Protein AF-K2LGY9-F1 (afdb_monomer)

Sequence (322 aa):
MIEFFGSRMGLFFQKEAIDLLYQEYGGHPLLTRLACSFQHEQLEAQGSARPTRITKEDIVACAQERDAELSSYCGHVVSEIAELYPDEYELLKTLAAGEIADFAVLASRHEDVRHIRDYGLVHVESGSVPTFRIPVVKRYLKYTERDAIAKDEANRFGSYEQRLTWVRRRSRSIIDDLILFNDGREESSLPTMYRKSSNLKGHTFLDIGVVDDETSAVAFLVHTHKHIVEPADKFLRGGVAKNDMVKSELPILRHSFMRLKAYRNKFCHIELTPETEKAYSSFINEDFDGIDVSAIEDGWFKMQRRVLDNIHIALQTELSRI

Solvent-accessible surface area (backbone atoms only — not comparable to full-atom values): 17456 Å² total; per-residue (Å²): 108,66,68,67,58,28,51,78,73,34,35,44,69,36,68,67,27,51,52,49,49,35,58,42,33,51,68,38,69,68,58,47,48,50,54,52,48,50,54,49,52,53,38,56,76,68,65,60,72,77,71,38,77,40,46,46,64,60,55,58,77,46,40,70,63,49,52,58,68,46,41,63,59,42,47,54,60,50,48,54,38,46,73,76,36,50,72,41,35,54,45,52,48,36,43,49,73,62,41,46,47,63,32,54,64,68,47,68,45,76,78,54,42,40,64,53,37,75,73,50,47,34,46,79,51,93,61,48,79,68,41,79,37,26,48,58,47,38,53,47,48,44,60,78,40,39,67,60,53,52,49,52,48,44,71,62,47,66,42,72,68,44,40,39,52,50,51,45,53,52,49,48,50,38,45,54,45,52,35,51,43,36,49,53,25,53,77,68,74,40,89,57,61,49,96,46,58,86,72,50,52,49,77,69,56,56,72,63,75,72,29,83,40,71,70,45,37,46,52,49,39,52,51,50,37,60,49,64,47,45,56,26,33,74,63,36,69,72,15,63,89,61,21,64,64,39,57,75,77,34,48,55,48,40,49,32,54,50,48,50,48,26,54,34,47,63,72,74,40,97,74,73,53,74,67,51,45,52,49,30,58,53,47,36,35,72,80,48,76,58,50,58,51,90,81,39,89,65,20,39,38,51,49,53,47,53,53,53,38,41,44,39,42,23,44,54,25,56,49,70,69,109

Mean predicted aligned error: 5.18 Å

Radius of gyration: 21.93 Å; Cα contacts (8 Å, |Δi|>4): 365; chains: 1; bounding box: 56×43×60 Å

Secondary structure (DSSP, 8-state):
-HHHHHHHTTEEE-HHHHHHHHHHHTT-HHHHHHHHHHHHHHHHHTTPPSSEEE-HHHHHHTHHHHHHHHHHHHHHHHHHHHHH-HHHHHHHHHHHTT-HHHHHHHT-STTTTHHHHHTTSEE--TTS--EES-HHHHHHHHHHTHHHHHHHHHHHHSSHHHHHHHHHHHHHHHHHHHHHHHHHHHHTTPPPSSS-GGGS-HHHHTT-----SHHHHHHHHHHHIIIIIHHHHHHSTTHHHH-HHHHHT-HHHHHHHHHHHHHHHHHH-SS--HHHHHHHHHHHHHHHTT--GGGSTTHHHHHHHHHHHHHHHHHHHHHTT-

pLDDT: mean 91.86, std 4.68, range [68.12, 97.75]

Organism: NCBI:txid391937

Foldseek 3Di:
DCCVVQVVVQEAEDPLLVVVLCQQAVVPPVLSVLLSVVLVVVCVVVVHDGNDYDYNVSSVVCVVVSLVVCLVVLVVVLVVCCVPPVQLSVLLLCVLLVVQLVSCVQPVDCVSNVPCVVSVQWDDDQLDRIDGRNNSSSVSSCVVCVVVSVVVCCVQPVDQVSLLVVLLVLLLLLLVLLQLLQVVCVVVVHDGLAPHSVLQPSVQSSPQGFFQDLVSLLVNLVSCCVRPQVRSQVVADNGCQPHPCNVPQQVQLSLLSLQSVLSNCVSVDPDDDPVSVVSVQVNCCVQPVSDDLVVDDSSSNSSSVSSSSSNSSSSVSSSSVD

Structure (mmCIF, N/CA/C/O backbone):
data_AF-K2LGY9-F1
#
_entry.id   AF-K2LGY9-F1
#
loop_
_atom_site.group_PDB
_atom_site.id
_atom_site.type_symbol
_atom_site.label_atom_id
_atom_site.label_alt_id
_atom_site.label_comp_id
_atom_site.label_asym_id
_atom_site.label_entity_id
_atom_site.label_seq_id
_atom_site.pdbx_PDB_ins_code
_atom_site.Cartn_x
_atom_site.Cartn_y
_atom_site.Cartn_z
_atom_site.occupancy
_atom_site.B_iso_or_equiv
_atom_site.auth_seq_id
_atom_site.auth_comp_id
_atom_site.auth_asym_id
_atom_site.auth_atom_id
_atom_site.pdbx_PDB_model_num
ATOM 1 N N . MET A 1 1 ? -26.689 9.488 6.353 1.00 87.81 1 MET A N 1
ATOM 2 C CA . MET A 1 1 ? -26.909 8.958 7.723 1.00 87.81 1 MET A CA 1
ATOM 3 C C . MET A 1 1 ? -26.467 9.963 8.778 1.00 87.81 1 MET A C 1
ATOM 5 O O . MET A 1 1 ? -27.319 10.412 9.533 1.00 87.81 1 MET A O 1
ATOM 9 N N . ILE A 1 2 ? -25.180 10.335 8.796 1.00 92.12 2 ILE A N 1
ATOM 10 C CA . ILE A 1 2 ? -24.584 11.247 9.787 1.00 92.12 2 ILE A CA 1
ATOM 11 C C . ILE A 1 2 ? -25.352 12.573 9.877 1.00 92.12 2 ILE A C 1
ATOM 13 O O . ILE A 1 2 ? -25.828 12.927 10.947 1.00 92.12 2 ILE A O 1
ATOM 17 N N . GLU A 1 3 ? -25.570 13.258 8.752 1.00 92.31 3 GLU A N 1
ATOM 18 C CA . GLU A 1 3 ? -26.279 14.549 8.729 1.00 92.31 3 GLU A CA 1
ATOM 19 C C . GLU A 1 3 ? -27.725 14.443 9.242 1.00 92.31 3 GLU A C 1
ATOM 21 O O . GLU A 1 3 ? -28.189 15.279 10.018 1.00 92.31 3 GLU A O 1
ATOM 26 N N . PHE A 1 4 ? -28.440 13.388 8.842 1.00 91.00 4 PHE A N 1
ATOM 27 C CA . PHE A 1 4 ? -29.850 13.198 9.183 1.00 91.00 4 PHE A CA 1
ATOM 28 C C . PHE A 1 4 ? -30.064 12.907 10.673 1.00 91.00 4 PHE A C 1
ATOM 30 O O . PHE A 1 4 ? -30.932 13.516 11.295 1.00 91.00 4 PHE A O 1
ATOM 37 N N . PHE A 1 5 ? -29.289 11.987 11.255 1.00 89.75 5 PHE A N 1
ATOM 38 C CA . PHE A 1 5 ? -29.415 11.662 12.678 1.00 89.75 5 PHE A CA 1
ATOM 39 C C . PHE A 1 5 ? -28.726 12.703 13.565 1.00 89.75 5 PHE A C 1
ATOM 41 O O . PHE A 1 5 ? -29.291 13.092 14.584 1.00 89.75 5 PHE A O 1
ATOM 48 N N . GLY A 1 6 ? -27.565 13.214 13.148 1.00 90.44 6 GLY A N 1
ATOM 49 C CA . GLY A 1 6 ? -26.816 14.233 13.881 1.00 90.44 6 GLY A CA 1
ATOM 50 C C . GLY A 1 6 ? -27.609 15.526 14.058 1.00 90.44 6 GLY A C 1
ATOM 51 O O . GLY A 1 6 ? -27.758 16.001 15.183 1.00 90.44 6 GLY A O 1
ATOM 52 N N . SER A 1 7 ? -28.212 16.052 12.984 1.00 91.31 7 SER A N 1
ATOM 53 C CA . SER A 1 7 ? -28.989 17.303 13.051 1.00 91.31 7 SER A CA 1
ATOM 54 C C . SER A 1 7 ? -30.161 17.226 14.035 1.00 91.31 7 SER A C 1
ATOM 56 O O . SER A 1 7 ? -30.419 18.190 14.755 1.00 91.31 7 SER A O 1
ATOM 58 N N . ARG A 1 8 ? -30.823 16.065 14.149 1.00 91.00 8 ARG A N 1
ATOM 59 C CA . ARG A 1 8 ? -31.897 15.827 15.133 1.00 91.00 8 ARG A CA 1
ATOM 60 C C . ARG A 1 8 ? -31.408 15.826 16.581 1.00 91.00 8 ARG A C 1
ATOM 62 O O . ARG A 1 8 ? -32.195 16.092 17.481 1.00 91.00 8 ARG A O 1
ATOM 69 N N . MET A 1 9 ? -30.128 15.541 16.801 1.00 88.88 9 MET A N 1
ATOM 70 C CA . MET A 1 9 ? -29.483 15.554 18.116 1.00 88.88 9 MET A CA 1
ATOM 71 C C . MET A 1 9 ? -28.793 16.890 18.426 1.00 88.88 9 MET A C 1
ATOM 73 O O . MET A 1 9 ? -28.210 17.027 19.501 1.00 88.88 9 MET A O 1
ATOM 77 N N . GLY A 1 10 ? -28.861 17.869 17.513 1.00 91.62 10 GLY A N 1
ATOM 78 C CA . GLY A 1 10 ? -28.165 19.152 17.623 1.00 91.62 10 GLY A CA 1
ATOM 79 C C . GLY A 1 10 ? -26.681 19.092 17.246 1.00 91.62 10 GLY A C 1
ATOM 80 O O . GLY A 1 10 ? -25.936 19.992 17.624 1.00 91.62 10 GLY A O 1
ATOM 81 N N . LEU A 1 11 ? -26.248 18.053 16.525 1.00 93.12 11 LEU A N 1
ATOM 82 C CA . LEU A 1 11 ? -24.867 17.845 16.083 1.00 93.12 11 LEU A CA 1
ATOM 83 C C . LEU A 1 11 ? -24.743 18.097 14.576 1.00 93.12 11 LEU A C 1
ATOM 85 O O . LEU A 1 11 ? -25.374 17.418 13.764 1.00 93.12 11 LEU A O 1
ATOM 89 N N . PHE A 1 12 ? -23.908 19.058 14.192 1.00 94.69 12 PHE A N 1
ATOM 90 C CA . PHE A 1 12 ? -23.712 19.457 12.798 1.00 94.69 12 PHE A CA 1
ATOM 91 C C . PHE A 1 12 ? -22.282 19.147 12.360 1.00 94.69 12 PHE A C 1
ATOM 93 O O . PHE A 1 12 ? -21.364 19.933 12.596 1.00 94.69 12 PHE A O 1
ATOM 100 N N . PHE A 1 13 ? -22.099 17.990 11.728 1.00 94.88 13 PHE A N 1
ATOM 101 C CA . PHE A 1 13 ? -20.808 17.572 11.189 1.00 94.88 13 PHE A CA 1
ATOM 102 C C . PHE A 1 13 ? -20.472 18.376 9.936 1.00 94.88 13 PHE A C 1
ATOM 104 O O . PHE A 1 13 ? -21.282 18.472 9.014 1.00 94.88 13 PHE A O 1
ATOM 111 N N . GLN A 1 14 ? -19.271 18.947 9.904 1.00 95.88 14 GLN A N 1
ATOM 1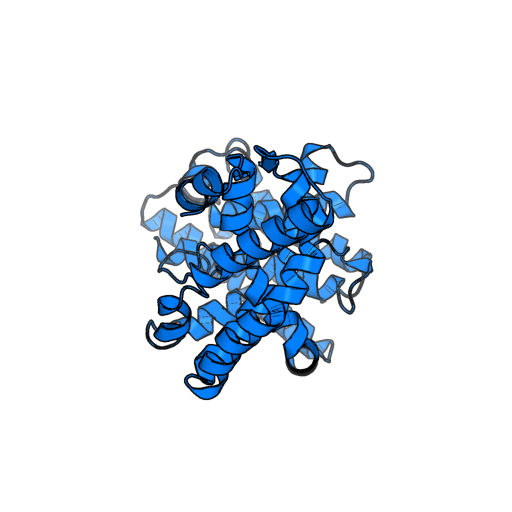12 C CA . GLN A 1 14 ? -18.732 19.563 8.697 1.00 95.88 14 GLN A CA 1
ATOM 113 C C . GLN A 1 14 ? -18.401 18.497 7.651 1.00 95.88 14 GLN A C 1
ATOM 115 O O . GLN A 1 14 ? -18.156 17.334 7.982 1.00 95.88 14 GLN A O 1
ATOM 120 N N . LYS A 1 15 ? -18.366 18.898 6.378 1.00 95.25 15 LYS A N 1
ATOM 121 C CA . LYS A 1 15 ? -18.115 17.978 5.265 1.00 95.25 15 LYS A CA 1
ATOM 122 C C . LYS A 1 15 ? -16.777 17.256 5.428 1.00 95.25 15 LYS A C 1
ATOM 124 O O . LYS A 1 15 ? -16.713 16.048 5.267 1.00 95.25 15 LYS A O 1
ATOM 129 N N . GLU A 1 16 ? -15.742 17.974 5.839 1.00 95.25 16 GLU A N 1
ATOM 130 C CA . GLU A 1 16 ? -14.395 17.446 6.043 1.00 95.25 16 GLU A CA 1
ATOM 131 C C . GLU A 1 16 ? -14.350 16.400 7.170 1.00 95.25 16 GLU A C 1
ATOM 133 O O . GLU A 1 16 ? -13.568 15.452 7.102 1.00 95.25 16 GLU A O 1
ATOM 138 N N . ALA A 1 17 ? -15.204 16.543 8.190 1.00 95.00 17 ALA A N 1
ATOM 139 C CA . ALA A 1 17 ? -15.358 15.560 9.260 1.00 95.00 17 ALA A CA 1
ATOM 140 C C . ALA A 1 17 ? -16.090 14.302 8.765 1.00 95.00 17 ALA A C 1
ATOM 142 O O . ALA A 1 17 ? -15.691 13.186 9.088 1.00 95.00 17 ALA A O 1
ATOM 143 N N . ILE A 1 18 ? -17.136 14.475 7.948 1.00 95.38 18 ILE A N 1
ATOM 144 C CA . ILE A 1 18 ? -17.859 13.366 7.308 1.00 95.38 18 ILE A CA 1
ATOM 145 C C . ILE A 1 18 ? -16.925 12.592 6.375 1.00 95.38 18 ILE A C 1
ATOM 147 O O . ILE A 1 18 ? -16.893 11.364 6.435 1.00 95.38 18 ILE A O 1
ATOM 151 N N . ASP A 1 19 ? -16.146 13.300 5.557 1.00 94.81 19 ASP A N 1
ATOM 152 C CA . ASP A 1 19 ? -15.180 12.708 4.635 1.00 94.81 19 ASP A CA 1
ATOM 153 C C . ASP A 1 19 ? -14.113 11.911 5.404 1.00 94.81 19 ASP A C 1
ATOM 155 O O . ASP A 1 19 ? -13.797 10.790 5.011 1.00 94.81 19 ASP A O 1
ATOM 159 N N . LEU A 1 20 ? -13.618 12.429 6.537 1.00 93.88 20 LEU A N 1
ATOM 160 C CA . LEU A 1 20 ? -12.674 11.710 7.400 1.00 93.88 20 LEU A CA 1
ATOM 161 C C . LEU A 1 20 ? -13.295 10.442 8.010 1.00 93.88 20 LEU A C 1
ATOM 163 O O . LEU A 1 20 ? -12.690 9.375 7.955 1.00 93.88 20 LEU A O 1
ATOM 167 N N . LEU A 1 21 ? -14.512 10.524 8.556 1.00 94.00 21 LEU A N 1
ATOM 168 C CA . LEU A 1 21 ? -15.214 9.351 9.095 1.00 94.00 21 LEU A CA 1
ATOM 169 C C . LEU A 1 21 ? -15.470 8.299 8.005 1.00 94.00 21 LEU A C 1
ATOM 171 O O . LEU A 1 21 ? -15.328 7.102 8.246 1.00 94.00 21 LEU A O 1
ATOM 175 N N . TYR A 1 22 ? -15.828 8.729 6.796 1.00 93.75 22 TYR A N 1
ATOM 176 C CA . TYR A 1 22 ? -15.994 7.822 5.666 1.00 93.75 22 TYR A CA 1
ATOM 177 C C . TYR A 1 22 ? -14.668 7.163 5.265 1.00 93.75 22 TYR A C 1
ATOM 179 O O . TYR A 1 22 ? -14.651 5.961 5.011 1.00 93.75 22 TYR A O 1
ATOM 187 N N . GLN A 1 23 ? -13.565 7.917 5.249 1.00 91.81 23 GLN A N 1
ATOM 188 C CA . GLN A 1 23 ? -12.227 7.391 4.965 1.00 91.81 23 GLN A CA 1
ATOM 189 C C . GLN A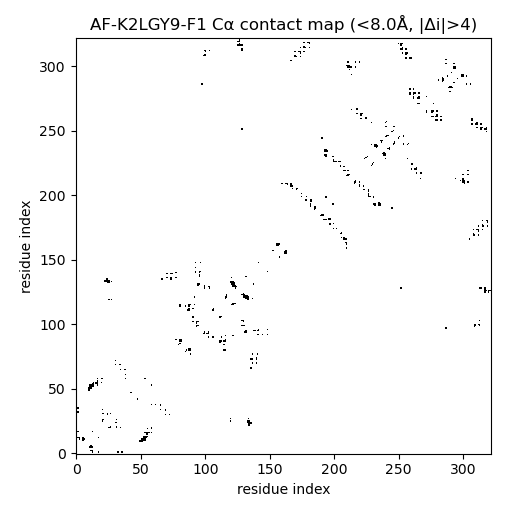 1 23 ? -11.786 6.350 6.003 1.00 91.81 23 GLN A C 1
ATOM 191 O O . GLN A 1 23 ? -11.281 5.302 5.615 1.00 91.81 23 GLN A O 1
ATOM 196 N N . GLU A 1 24 ? -12.022 6.588 7.296 1.00 91.44 24 GLU A N 1
ATOM 197 C CA . GLU A 1 24 ? -11.597 5.677 8.373 1.00 91.44 24 GLU A CA 1
ATOM 198 C C . GLU A 1 24 ? -12.472 4.422 8.514 1.00 91.44 24 GLU A C 1
ATOM 200 O O . GLU A 1 24 ? -11.971 3.341 8.837 1.00 91.44 24 GLU A O 1
ATOM 205 N N . TYR A 1 25 ? -13.779 4.546 8.261 1.00 91.81 25 TYR A N 1
ATOM 206 C CA . TYR A 1 25 ? -14.753 3.470 8.490 1.00 91.81 25 TYR A CA 1
ATOM 207 C C . TYR A 1 25 ? -15.305 2.843 7.204 1.00 91.81 25 TYR A C 1
ATOM 209 O O . TYR A 1 25 ? -16.170 1.970 7.270 1.00 91.81 25 TYR A O 1
ATOM 217 N N . GLY A 1 26 ? -14.847 3.288 6.031 1.00 87.50 26 GLY A N 1
ATOM 218 C CA . GLY A 1 26 ? -15.209 2.733 4.721 1.00 87.50 26 GLY A CA 1
ATOM 219 C C . GLY A 1 26 ? -16.695 2.843 4.356 1.00 87.50 26 GLY A C 1
ATOM 220 O O . GLY A 1 26 ? -17.153 2.164 3.438 1.00 87.50 26 GLY A O 1
ATOM 221 N N . GLY A 1 27 ? -17.465 3.659 5.085 1.00 86.88 27 GLY A N 1
ATOM 222 C CA . GLY A 1 27 ? -18.924 3.740 4.967 1.00 86.88 27 GLY A CA 1
ATOM 223 C C . GLY A 1 27 ? -19.691 2.598 5.646 1.00 86.88 27 GLY A C 1
ATOM 224 O O . GLY A 1 27 ? -20.898 2.485 5.432 1.00 86.88 27 GLY A O 1
ATOM 225 N N . HIS A 1 28 ? -19.029 1.767 6.462 1.00 87.88 28 HIS A N 1
ATOM 226 C CA . HIS A 1 28 ? -19.668 0.657 7.165 1.00 87.88 28 HIS A CA 1
ATOM 227 C C . HIS A 1 28 ? -20.715 1.170 8.179 1.00 87.88 28 HIS A C 1
ATOM 229 O O . HIS A 1 28 ? -20.335 1.799 9.175 1.00 87.88 28 HIS A O 1
ATOM 235 N N . PRO A 1 29 ? -22.024 0.888 7.991 1.00 88.25 29 PRO A N 1
ATOM 236 C CA . PRO A 1 29 ? -23.105 1.523 8.752 1.00 88.25 29 PRO A CA 1
ATOM 237 C C . PRO A 1 29 ? -22.949 1.446 10.272 1.00 88.25 29 PRO A C 1
ATOM 239 O O . PRO A 1 29 ? -23.158 2.440 10.967 1.00 88.25 29 PRO A O 1
ATOM 242 N N . LEU A 1 30 ? -22.556 0.279 10.792 1.00 88.81 30 LEU A N 1
ATOM 243 C CA . LEU A 1 30 ? -22.394 0.068 12.230 1.00 88.81 30 LEU A CA 1
ATOM 244 C C . LEU A 1 30 ? -21.190 0.836 12.790 1.00 88.81 30 LEU A C 1
ATOM 246 O O . LEU A 1 30 ? -21.337 1.529 13.792 1.00 88.81 30 LEU A O 1
ATOM 250 N N . LEU A 1 31 ? -20.030 0.763 12.128 1.00 91.12 31 LEU A N 1
ATOM 251 C CA . LEU A 1 31 ? -18.797 1.398 12.614 1.00 91.12 31 LEU A CA 1
ATOM 252 C C . LEU A 1 31 ? -18.924 2.918 12.555 1.00 91.12 31 LEU A C 1
ATOM 254 O O . LEU A 1 31 ? -18.597 3.604 13.517 1.00 91.12 31 LEU A O 1
ATOM 258 N N . THR A 1 32 ? -19.497 3.444 11.467 1.00 92.81 32 THR A N 1
ATOM 259 C CA . THR A 1 32 ? -19.793 4.874 11.354 1.00 92.81 32 THR A CA 1
ATOM 260 C C . THR A 1 32 ? -20.755 5.335 12.450 1.00 92.81 32 THR A C 1
ATOM 262 O O . THR A 1 32 ? -20.540 6.387 13.047 1.00 92.81 32 THR A O 1
ATOM 265 N N . ARG A 1 33 ? -21.799 4.552 12.761 1.00 91.94 33 ARG A N 1
ATOM 266 C CA . ARG A 1 33 ? -22.742 4.902 13.831 1.00 91.94 33 ARG A CA 1
ATOM 267 C C . ARG A 1 33 ? -22.068 4.914 15.201 1.00 91.94 33 ARG A C 1
ATOM 269 O O . ARG A 1 33 ? -22.276 5.866 15.942 1.00 91.94 33 ARG A O 1
ATOM 276 N N . LEU A 1 34 ? -21.261 3.900 15.511 1.00 92.44 34 LEU A N 1
ATOM 277 C CA . LEU A 1 34 ? -20.522 3.811 16.773 1.00 92.44 34 LEU A CA 1
ATOM 278 C C . LEU A 1 34 ? -19.521 4.958 16.922 1.00 92.44 34 LEU A C 1
ATOM 280 O O . LEU A 1 34 ? -19.477 5.590 17.970 1.00 92.44 34 LEU A O 1
ATOM 284 N N . ALA A 1 35 ? -18.798 5.301 15.855 1.00 93.50 35 ALA A N 1
ATOM 285 C CA . ALA A 1 35 ? -17.893 6.444 15.851 1.00 93.50 35 ALA A CA 1
ATOM 286 C C . ALA A 1 35 ? -18.624 7.767 16.147 1.00 93.50 35 ALA A C 1
ATOM 288 O O . ALA A 1 35 ? -18.149 8.583 16.936 1.00 93.50 35 ALA A O 1
ATOM 289 N N . CYS A 1 36 ? -19.804 7.977 15.550 1.00 93.31 36 CYS A N 1
ATOM 290 C CA . CYS A 1 36 ? -20.636 9.143 15.849 1.00 93.31 36 CYS A CA 1
ATOM 291 C C . CYS A 1 36 ? -21.211 9.119 17.276 1.00 93.31 36 CYS A C 1
ATOM 293 O O . CYS A 1 36 ? -21.304 10.176 17.897 1.00 93.31 36 CYS A O 1
ATOM 295 N N . SER A 1 37 ? -21.598 7.947 17.790 1.00 92.38 37 SER A N 1
ATOM 296 C CA . SER A 1 37 ? -22.065 7.774 19.173 1.00 92.38 37 SER A CA 1
ATOM 297 C C . SER A 1 37 ? -20.972 8.118 20.180 1.00 92.38 37 SER A C 1
ATOM 299 O O . SER A 1 37 ? -21.218 8.921 21.072 1.00 92.38 37 SER A O 1
ATOM 301 N N . PHE A 1 38 ? -19.751 7.629 19.964 1.00 93.62 38 PHE A N 1
ATOM 302 C CA . PHE A 1 38 ? -18.598 7.978 20.790 1.00 93.62 38 PHE A CA 1
ATOM 303 C C . PHE A 1 38 ? -18.369 9.498 20.822 1.00 93.62 38 PHE A C 1
ATOM 305 O O . PHE A 1 38 ? -18.229 10.094 21.886 1.00 93.62 38 PHE A O 1
ATOM 312 N N . GLN A 1 39 ? -18.413 10.165 19.660 1.00 91.88 39 GLN A N 1
ATOM 313 C CA . GLN A 1 39 ? -18.270 11.625 19.602 1.00 91.88 39 GLN A CA 1
ATOM 314 C C . GLN A 1 39 ? -19.369 12.351 20.390 1.00 91.88 39 GLN A C 1
ATOM 316 O O . GLN A 1 39 ? -19.120 13.373 21.027 1.00 91.88 39 GLN A O 1
ATOM 321 N N . HIS A 1 40 ? -20.597 11.844 20.329 1.00 91.38 40 HIS A N 1
ATOM 322 C CA . HIS A 1 40 ? -21.716 12.392 21.079 1.00 91.38 40 HIS A CA 1
ATOM 323 C C . HIS A 1 40 ? -21.519 12.242 22.594 1.00 91.38 40 HIS A C 1
ATOM 325 O O . HIS A 1 40 ? -21.699 13.223 23.313 1.00 91.38 40 HIS A O 1
ATOM 331 N N . GLU A 1 41 ? -21.102 11.066 23.060 1.00 91.25 41 GLU A N 1
ATOM 332 C CA . GLU A 1 41 ? -20.837 10.785 24.476 1.00 91.25 41 GLU A CA 1
ATOM 333 C C . GLU A 1 41 ? -19.706 11.662 25.027 1.00 91.25 41 GLU A C 1
ATOM 335 O O . GLU A 1 41 ? -19.841 12.240 26.104 1.00 91.25 41 GLU A O 1
ATOM 340 N N . GLN A 1 42 ? -18.639 11.866 24.249 1.00 90.75 42 GLN A N 1
ATOM 341 C CA . GLN A 1 42 ? -17.550 12.780 24.608 1.00 90.75 42 GLN A CA 1
ATOM 342 C C . GLN A 1 42 ? -18.036 14.226 24.774 1.00 90.75 42 GLN A C 1
ATOM 344 O O . GLN A 1 42 ? -17.688 14.903 25.743 1.00 90.75 42 GLN A O 1
ATOM 349 N N . LEU A 1 43 ? -18.893 14.704 23.868 1.00 89.75 43 LEU A N 1
ATOM 350 C CA . LEU A 1 43 ? -19.474 16.045 23.969 1.00 89.75 43 LEU A CA 1
ATOM 351 C C . LEU A 1 43 ? -20.413 16.186 25.176 1.00 89.75 43 LEU A C 1
ATOM 353 O O . LEU A 1 43 ? -20.453 17.256 25.789 1.00 89.75 43 LEU A O 1
ATOM 357 N N . GLU A 1 44 ? -21.161 15.133 25.525 1.00 88.88 44 GLU A N 1
ATOM 358 C CA . GLU A 1 44 ? -21.993 15.112 26.734 1.00 88.88 44 GLU A CA 1
ATOM 359 C C . GLU A 1 44 ? -21.151 15.131 28.010 1.00 88.88 44 GLU A C 1
ATOM 361 O O . GLU A 1 44 ? -21.433 15.933 28.901 1.00 88.88 44 GLU A O 1
ATOM 366 N N . ALA A 1 45 ? -20.082 14.334 28.072 1.00 88.75 45 ALA A N 1
ATOM 367 C CA . ALA A 1 45 ? -19.156 14.314 29.203 1.00 88.75 45 ALA A CA 1
ATOM 368 C C . ALA A 1 45 ? -18.472 15.676 29.423 1.00 88.75 45 ALA A C 1
ATOM 370 O O . ALA A 1 45 ? -18.250 16.092 30.559 1.00 88.75 45 ALA A O 1
ATOM 371 N N . GLN A 1 46 ? -18.192 16.404 28.340 1.00 88.12 46 GLN A N 1
ATOM 372 C CA . GLN A 1 46 ? -17.630 17.758 28.377 1.00 88.12 46 GLN A CA 1
ATOM 373 C C . GLN A 1 46 ? -18.671 18.851 28.686 1.00 88.12 46 GLN A C 1
ATOM 375 O O . GLN A 1 46 ? -18.310 20.020 28.815 1.00 88.12 46 GLN A O 1
ATOM 380 N N . GLY A 1 47 ? -19.960 18.507 28.792 1.00 86.38 47 GLY A N 1
ATOM 381 C CA . GLY A 1 47 ? -21.034 19.469 29.051 1.00 86.38 47 GLY A CA 1
ATOM 382 C C . GLY A 1 47 ? -21.257 20.468 27.909 1.00 86.38 47 GLY A C 1
ATOM 383 O O . GLY A 1 47 ? -21.679 21.600 28.152 1.00 86.38 47 GLY A O 1
ATOM 384 N N . SER A 1 48 ? -20.956 20.079 26.667 1.00 86.12 48 SER A N 1
ATOM 385 C CA . SER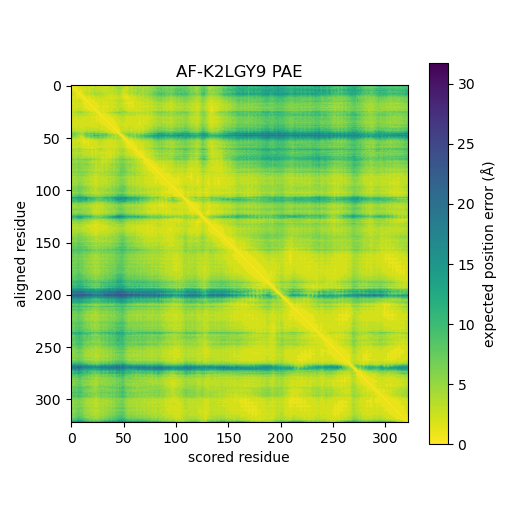 A 1 48 ? -21.028 20.979 25.511 1.00 86.12 48 SER A CA 1
ATOM 386 C C . SER A 1 48 ? -22.458 21.448 25.227 1.00 86.12 48 SER A C 1
ATOM 388 O O . SER A 1 48 ? -23.391 20.650 25.100 1.00 86.12 48 SER A O 1
ATOM 390 N N . ALA A 1 49 ? -22.631 22.763 25.069 1.00 85.88 49 ALA A N 1
ATOM 391 C CA . ALA A 1 49 ? -23.914 23.359 24.715 1.00 85.88 49 ALA A CA 1
ATOM 392 C C . ALA A 1 49 ? -24.298 23.033 23.263 1.00 85.88 49 ALA A C 1
ATOM 394 O O . ALA A 1 49 ? -23.478 23.141 22.348 1.00 85.88 49 ALA A O 1
ATOM 395 N N . ARG A 1 50 ? -25.570 22.677 23.052 1.00 86.62 50 ARG A N 1
ATOM 396 C CA . ARG A 1 50 ? -26.129 22.373 21.729 1.00 86.62 50 ARG A CA 1
ATOM 397 C C . ARG A 1 50 ? -26.931 23.558 21.182 1.00 86.62 50 ARG A C 1
ATOM 399 O O . ARG A 1 50 ? -27.611 24.224 21.963 1.00 86.62 50 ARG A O 1
ATOM 406 N N . PRO A 1 51 ? -26.926 23.797 19.859 1.00 90.12 51 PRO A N 1
ATOM 407 C CA . PRO A 1 51 ? -26.302 22.990 18.808 1.00 90.12 51 PRO A CA 1
ATOM 408 C C . PRO A 1 51 ? -24.778 23.152 18.716 1.00 90.12 51 PRO A C 1
ATOM 410 O O . PRO A 1 51 ? -24.252 24.245 18.905 1.00 90.12 51 PRO A O 1
ATOM 413 N N . THR A 1 52 ? -24.081 22.074 18.358 1.00 92.38 52 THR A N 1
ATOM 414 C CA . THR A 1 52 ? -22.614 22.031 18.266 1.00 92.38 52 THR A CA 1
ATOM 415 C C . THR A 1 52 ? -22.181 21.671 16.850 1.00 92.38 52 THR A C 1
ATOM 417 O O . THR A 1 52 ? -22.779 20.806 16.202 1.00 92.38 52 THR A O 1
ATOM 420 N N . ARG A 1 53 ? -21.139 22.342 16.355 1.00 93.81 53 ARG A N 1
ATOM 421 C CA . ARG A 1 53 ? -20.487 22.000 15.088 1.00 93.81 53 ARG A CA 1
ATOM 422 C C . ARG A 1 53 ? -19.322 21.065 15.369 1.00 93.81 53 ARG A C 1
ATOM 424 O O . ARG A 1 53 ? -18.548 21.361 16.265 1.00 93.81 53 ARG A O 1
ATOM 431 N N . ILE A 1 54 ? -19.222 19.987 14.599 1.00 93.75 54 ILE A N 1
ATOM 432 C CA . ILE A 1 54 ? -18.137 19.009 14.713 1.00 93.75 54 ILE A CA 1
ATOM 433 C C . ILE A 1 54 ? -17.223 19.190 13.508 1.00 93.75 54 ILE A C 1
ATOM 435 O O . ILE A 1 54 ? -17.667 19.032 12.362 1.00 93.75 54 ILE A O 1
ATOM 439 N N . THR A 1 55 ? -15.978 19.566 13.769 1.00 94.88 55 THR A N 1
ATOM 440 C CA . THR A 1 55 ? -14.958 19.794 12.745 1.00 94.88 55 THR A CA 1
ATOM 441 C C . THR A 1 55 ? -14.092 18.554 12.545 1.00 94.88 55 THR A C 1
ATOM 443 O O . THR A 1 55 ? -14.221 17.544 13.240 1.00 94.88 55 THR A O 1
ATOM 446 N N . LYS A 1 56 ? -13.203 18.605 11.551 1.00 94.62 56 LYS A N 1
ATOM 447 C CA . LYS A 1 56 ? -12.228 17.536 11.320 1.00 94.62 56 LYS A CA 1
ATOM 448 C C . LYS A 1 56 ? -11.288 17.378 12.520 1.00 94.62 56 LYS A C 1
ATOM 450 O O . LYS A 1 56 ? -10.948 16.256 12.881 1.00 94.62 56 LYS A O 1
ATOM 455 N N . GLU A 1 57 ? -10.877 18.488 13.121 1.00 93.50 57 GLU A N 1
ATOM 456 C CA . GLU A 1 57 ? -9.960 18.528 14.260 1.00 93.50 57 GLU A CA 1
ATOM 457 C C . GLU A 1 57 ? -10.558 17.815 15.475 1.00 93.50 57 GLU A C 1
ATOM 459 O O . GLU A 1 57 ? -9.848 17.045 16.118 1.00 93.50 57 GLU A O 1
ATOM 464 N N . ASP A 1 58 ? -11.863 17.976 15.719 1.00 91.69 58 ASP A N 1
ATOM 465 C CA . ASP A 1 58 ? -12.574 17.268 16.791 1.00 91.69 58 ASP A CA 1
ATOM 466 C C . ASP A 1 58 ? -12.496 15.743 16.608 1.00 91.69 58 ASP A C 1
ATOM 468 O O . ASP A 1 58 ? -12.196 15.009 17.548 1.00 91.69 58 ASP A O 1
ATOM 472 N N . ILE A 1 59 ? -12.705 15.263 15.375 1.00 93.50 59 ILE A N 1
ATOM 473 C CA . ILE A 1 59 ? -12.623 13.833 15.036 1.00 93.50 59 ILE A CA 1
ATOM 474 C C . ILE A 1 59 ? -11.187 13.310 15.161 1.00 93.50 59 ILE A C 1
ATOM 476 O O . ILE A 1 59 ? -10.980 12.170 15.578 1.00 93.50 59 ILE A O 1
ATOM 480 N N . VAL A 1 60 ? -10.184 14.108 14.793 1.00 92.56 60 VAL A N 1
ATOM 481 C CA . VAL A 1 60 ? -8.772 13.715 14.921 1.00 92.56 60 VAL A CA 1
ATOM 482 C C . VAL A 1 60 ? -8.358 13.646 16.391 1.00 92.56 60 VAL A C 1
ATOM 484 O O . VAL A 1 60 ? -7.706 12.682 16.786 1.00 92.56 60 VAL A O 1
ATOM 487 N N . ALA A 1 61 ? -8.766 14.623 17.205 1.00 91.38 61 ALA A N 1
ATOM 488 C CA . ALA A 1 61 ? -8.384 14.720 18.612 1.00 91.38 61 ALA A CA 1
ATOM 489 C C . ALA A 1 61 ? -8.801 13.491 19.433 1.00 91.38 61 ALA A C 1
ATOM 491 O O . ALA A 1 61 ? -8.079 13.085 20.337 1.00 91.38 61 ALA A O 1
ATOM 492 N N . CYS A 1 62 ? -9.935 12.875 19.094 1.00 90.56 62 CYS A N 1
ATOM 493 C CA . CYS A 1 62 ? -10.474 11.718 19.806 1.00 90.56 62 CYS A CA 1
ATOM 494 C C . CYS A 1 62 ? -10.246 10.377 19.079 1.00 90.56 62 CYS A C 1
ATOM 496 O O . CYS A 1 62 ? -10.794 9.353 19.485 1.00 90.56 62 CYS A O 1
ATOM 498 N N . ALA A 1 63 ? -9.466 10.358 17.989 1.00 89.75 63 ALA A N 1
ATOM 499 C CA . ALA A 1 63 ? -9.363 9.195 17.106 1.00 89.75 63 ALA A CA 1
ATOM 500 C C . ALA A 1 63 ? -8.843 7.934 17.804 1.00 89.75 63 ALA A C 1
ATOM 502 O O . ALA A 1 63 ? -9.402 6.859 17.610 1.00 89.75 63 ALA A O 1
ATOM 503 N N . GLN A 1 64 ? -7.809 8.066 18.637 1.00 88.50 64 GLN A N 1
ATOM 504 C CA . GLN A 1 64 ? -7.194 6.925 19.314 1.00 88.50 64 GLN A CA 1
ATOM 505 C C . GLN A 1 64 ? -8.144 6.267 20.324 1.00 88.50 64 GLN A C 1
ATOM 507 O O . GLN A 1 64 ? -8.266 5.045 20.345 1.00 88.50 64 GLN A O 1
ATOM 512 N N . GLU A 1 65 ? -8.829 7.068 21.142 1.00 90.81 65 GLU A N 1
ATOM 513 C CA . GLU A 1 65 ? -9.790 6.568 22.132 1.00 90.81 65 GLU A CA 1
ATOM 514 C C . GLU A 1 65 ? -11.006 5.940 21.450 1.00 90.81 65 GLU A C 1
ATOM 516 O O . GLU A 1 65 ? -11.428 4.840 21.806 1.00 90.81 65 GLU A O 1
ATOM 521 N N . ARG A 1 66 ? -11.514 6.598 20.403 1.00 92.81 66 ARG A N 1
ATOM 522 C CA . ARG A 1 66 ? -12.620 6.088 19.596 1.00 92.81 66 ARG A CA 1
ATOM 523 C C . ARG A 1 66 ? -12.280 4.736 18.978 1.00 92.81 66 ARG A C 1
ATOM 525 O O . ARG A 1 66 ? -13.055 3.794 19.084 1.00 92.81 66 ARG A O 1
ATOM 532 N N . ASP A 1 67 ? -11.118 4.617 18.347 1.00 89.06 67 ASP A N 1
ATOM 533 C CA . ASP A 1 67 ? -10.704 3.365 17.717 1.00 89.06 67 ASP A CA 1
ATOM 534 C C . ASP A 1 67 ? -10.474 2.248 18.751 1.00 89.06 67 ASP A C 1
ATOM 536 O O . ASP A 1 67 ? -10.766 1.085 18.467 1.00 89.06 67 ASP A O 1
ATOM 540 N N . ALA A 1 68 ? -10.020 2.587 19.963 1.00 87.62 68 ALA A N 1
ATOM 541 C CA . ALA A 1 68 ? -9.904 1.632 21.062 1.00 87.62 68 ALA A CA 1
ATOM 542 C C . ALA A 1 68 ? -11.275 1.090 21.502 1.00 87.62 68 ALA A C 1
ATOM 544 O O . ALA A 1 68 ? -11.421 -0.120 21.669 1.00 87.62 68 ALA A O 1
ATOM 545 N N . GLU A 1 69 ? -12.299 1.938 21.612 1.00 88.00 69 GLU A N 1
ATOM 546 C CA . GLU A 1 69 ? -13.677 1.501 21.891 1.00 88.00 69 GLU A CA 1
ATOM 547 C C . GLU A 1 69 ? -14.248 0.622 20.769 1.00 88.00 69 GLU A C 1
ATOM 549 O O . GLU A 1 69 ? -14.863 -0.423 21.010 1.00 88.00 69 GLU A O 1
ATOM 554 N N . LEU A 1 70 ? -13.989 1.009 19.518 1.00 89.81 70 LEU A N 1
ATOM 555 C CA . LEU A 1 70 ? -14.458 0.290 18.334 1.00 89.81 70 LEU A CA 1
ATOM 556 C C . LEU A 1 70 ? -13.712 -1.037 18.097 1.00 89.81 70 LEU A C 1
ATOM 558 O O . LEU A 1 70 ? -14.165 -1.849 17.284 1.00 89.81 70 LEU A O 1
ATOM 562 N N . SER A 1 71 ? -12.604 -1.288 18.799 1.00 87.88 71 SER A N 1
ATOM 563 C CA . SER A 1 71 ? -11.778 -2.491 18.628 1.00 87.88 71 SER A CA 1
ATOM 564 C C . SER A 1 71 ? -12.553 -3.789 18.871 1.00 87.88 71 SER A C 1
ATOM 566 O O . SER A 1 71 ? -12.390 -4.745 18.118 1.00 87.88 71 SER A O 1
ATOM 568 N N . SER A 1 72 ? -13.457 -3.812 19.856 1.00 86.00 72 SER A N 1
ATOM 569 C CA . SER A 1 72 ? -14.304 -4.977 20.154 1.00 86.00 72 SER A CA 1
ATOM 570 C C . SER A 1 72 ? -15.181 -5.373 18.958 1.00 86.00 72 SER A C 1
ATOM 572 O O . SER A 1 72 ? -15.259 -6.545 18.592 1.00 86.00 72 SER A O 1
ATOM 574 N N . TYR A 1 73 ? -15.765 -4.383 18.281 1.00 88.62 73 TYR A N 1
ATOM 575 C CA . TYR A 1 73 ? -16.576 -4.586 17.083 1.00 88.62 73 TYR A CA 1
ATOM 576 C C . TYR A 1 73 ? -15.736 -4.993 15.875 1.00 88.62 73 TYR A C 1
ATOM 578 O O . TYR A 1 73 ? -16.169 -5.838 15.093 1.00 88.62 73 TYR A O 1
ATOM 586 N N . CYS A 1 74 ? -14.533 -4.429 15.729 1.00 91.06 74 CYS A N 1
ATOM 587 C CA . CYS A 1 74 ? -13.580 -4.895 14.722 1.00 91.06 74 CYS A CA 1
ATOM 588 C C . CYS A 1 74 ? -13.239 -6.375 14.949 1.00 91.06 74 CYS A C 1
ATOM 590 O O . CYS A 1 74 ? -13.202 -7.139 13.989 1.00 91.06 74 CYS A O 1
ATOM 592 N N . GLY A 1 75 ? -13.087 -6.781 16.213 1.00 89.38 75 GLY A N 1
ATOM 593 C CA . GLY A 1 75 ? -12.886 -8.169 16.617 1.00 89.38 75 GLY A CA 1
ATOM 594 C C . GLY A 1 75 ? -13.997 -9.098 16.163 1.00 89.38 75 GLY A C 1
ATOM 595 O O . GLY A 1 75 ? -13.694 -10.119 15.562 1.00 89.38 75 GLY A O 1
ATOM 596 N N . HIS A 1 76 ? -15.262 -8.719 16.359 1.00 88.62 76 HIS A N 1
ATOM 597 C CA . HIS A 1 76 ? -16.393 -9.525 15.886 1.00 88.62 76 HIS A CA 1
ATOM 598 C C . HIS A 1 76 ? -16.402 -9.691 14.360 1.00 88.62 76 HIS A C 1
ATOM 600 O O . HIS A 1 76 ? -16.578 -10.797 13.860 1.00 88.62 76 HIS A O 1
ATOM 606 N N . VAL A 1 77 ? -16.170 -8.603 13.613 1.00 87.31 77 VAL A N 1
ATOM 607 C CA . VAL A 1 77 ? -16.104 -8.663 12.141 1.00 87.31 77 VAL A CA 1
ATOM 608 C C . VAL A 1 77 ? -14.992 -9.609 11.693 1.00 87.31 77 VAL A C 1
ATOM 610 O O . VAL A 1 77 ? -15.185 -10.423 10.797 1.00 87.31 77 VAL A O 1
ATOM 613 N N . VAL A 1 78 ? -13.823 -9.511 12.322 1.00 91.94 78 VAL A N 1
ATOM 614 C CA . VAL A 1 78 ? -12.664 -10.332 11.981 1.00 91.94 78 VAL A CA 1
ATOM 615 C C . VAL A 1 78 ? -12.859 -11.797 12.383 1.00 91.94 78 VAL A C 1
ATOM 617 O O . VAL A 1 78 ? -12.513 -12.681 11.601 1.00 91.94 78 VAL A O 1
ATOM 620 N N . SER A 1 79 ? -13.439 -12.072 13.555 1.00 92.12 79 SER A N 1
ATOM 621 C CA . SER A 1 79 ? -13.658 -13.440 14.035 1.00 92.12 79 SER A CA 1
ATOM 622 C C . SER A 1 79 ? -14.630 -14.213 13.152 1.00 92.12 79 SER A C 1
ATOM 624 O O . SER A 1 79 ? -14.384 -15.380 12.871 1.00 92.12 79 SER A O 1
ATOM 626 N N . GLU A 1 80 ? -15.688 -13.566 12.650 1.00 92.62 80 GLU A N 1
ATOM 627 C CA . GLU A 1 80 ? -16.620 -14.209 11.714 1.00 92.62 80 GLU A CA 1
ATOM 628 C C . GLU A 1 80 ? -15.907 -14.680 10.437 1.00 92.62 80 GLU A C 1
ATOM 630 O O . GLU A 1 80 ? -16.137 -15.798 9.975 1.00 92.62 80 GLU A O 1
ATOM 635 N N . ILE A 1 81 ? -14.998 -13.865 9.888 1.00 94.31 81 ILE A N 1
ATOM 636 C CA . ILE A 1 81 ? -14.202 -14.251 8.714 1.00 94.31 81 ILE A CA 1
ATOM 637 C C . ILE A 1 81 ? -13.227 -15.376 9.062 1.00 94.31 81 ILE A C 1
ATOM 639 O O . ILE A 1 81 ? -13.127 -16.338 8.308 1.00 94.31 81 ILE A O 1
ATOM 643 N N . ALA A 1 82 ? -12.536 -15.282 10.199 1.00 95.00 82 ALA A N 1
ATOM 644 C CA . ALA A 1 82 ? -11.571 -16.292 10.622 1.00 95.00 82 ALA A CA 1
ATOM 645 C C . ALA A 1 82 ? -12.214 -17.673 10.845 1.00 95.00 82 ALA A C 1
ATOM 647 O O . ALA A 1 82 ? -11.619 -18.691 10.498 1.00 95.00 82 ALA A O 1
ATOM 648 N N . GLU A 1 83 ? -13.429 -17.715 11.398 1.00 95.31 83 GLU A N 1
ATOM 649 C CA . GLU A 1 83 ? -14.149 -18.962 11.675 1.00 95.31 83 GLU A CA 1
ATOM 650 C C . GLU A 1 83 ? -14.790 -19.572 10.423 1.00 95.31 83 GLU A C 1
ATOM 652 O O . GLU A 1 83 ? -14.747 -20.789 10.238 1.00 95.31 83 GLU A O 1
ATOM 657 N N . LEU A 1 84 ? -15.399 -18.744 9.569 1.00 94.94 84 LEU A N 1
ATOM 658 C CA . LEU A 1 84 ? -16.186 -19.219 8.428 1.00 94.94 84 LEU A CA 1
ATOM 659 C C . LEU A 1 84 ? -15.358 -19.369 7.146 1.00 94.94 84 LEU A C 1
ATOM 661 O O . LEU A 1 84 ? -15.661 -20.234 6.324 1.00 94.94 84 LEU A O 1
ATOM 665 N N . TYR A 1 85 ? -14.327 -18.538 6.971 1.00 95.62 85 TYR A N 1
ATOM 666 C CA . TYR A 1 85 ? -13.547 -18.411 5.736 1.00 95.62 85 TYR A CA 1
ATOM 667 C C . TYR A 1 85 ? -12.040 -18.283 6.039 1.00 95.62 85 TYR A C 1
ATOM 669 O O . TYR A 1 85 ? -11.430 -17.252 5.741 1.00 95.62 85 TYR A O 1
ATOM 677 N N . PRO A 1 86 ? -11.408 -19.319 6.622 1.00 95.19 86 PRO A N 1
ATOM 678 C CA . PRO A 1 86 ? -10.022 -19.249 7.090 1.00 95.19 86 PRO A CA 1
ATOM 679 C C . PRO A 1 86 ? -9.017 -18.903 5.980 1.00 95.19 86 PRO A C 1
ATOM 681 O O . PRO A 1 86 ? -8.088 -18.137 6.218 1.00 95.19 86 PRO A O 1
ATOM 684 N N . ASP A 1 87 ? -9.222 -19.388 4.754 1.00 94.56 87 ASP A N 1
ATOM 685 C CA . ASP A 1 87 ? -8.330 -19.070 3.632 1.00 94.56 87 ASP A CA 1
ATOM 686 C C . ASP A 1 87 ? -8.414 -17.581 3.246 1.00 94.56 87 ASP A C 1
ATOM 688 O O . ASP A 1 87 ? -7.390 -16.922 3.053 1.00 94.56 87 ASP A O 1
ATOM 692 N N . GLU A 1 88 ? -9.623 -17.006 3.216 1.00 95.88 88 GLU A N 1
ATOM 693 C CA . GLU A 1 88 ? -9.799 -15.569 2.966 1.00 95.88 88 GLU A CA 1
ATOM 694 C C . GLU A 1 88 ? -9.259 -14.721 4.123 1.00 95.88 88 GLU A C 1
ATOM 696 O O . GLU A 1 88 ? -8.771 -13.610 3.908 1.00 95.88 88 GLU A O 1
ATOM 701 N N . TYR A 1 89 ? -9.310 -15.244 5.352 1.00 95.56 89 TYR A N 1
ATOM 702 C CA . TYR A 1 89 ? -8.711 -14.600 6.514 1.00 95.56 89 TYR A CA 1
ATOM 703 C C . TYR A 1 89 ? -7.186 -14.473 6.375 1.00 95.56 89 TYR A C 1
ATOM 705 O O . TYR A 1 89 ? -6.629 -13.404 6.640 1.00 95.56 89 TYR A O 1
ATOM 713 N N . GLU A 1 90 ? -6.501 -15.514 5.892 1.00 94.88 90 GLU A N 1
ATOM 714 C CA . GLU A 1 90 ? -5.059 -15.458 5.608 1.00 94.88 90 GLU A CA 1
ATOM 715 C C . GLU A 1 90 ? -4.720 -14.426 4.520 1.00 94.88 90 GLU A C 1
ATOM 717 O O . GLU A 1 90 ? -3.755 -13.661 4.647 1.00 94.88 90 GLU A O 1
ATOM 722 N N . LEU A 1 91 ? -5.545 -14.326 3.474 1.00 94.81 91 LEU A N 1
ATOM 723 C CA . LEU A 1 91 ? -5.411 -13.266 2.471 1.00 94.81 91 LEU A CA 1
ATOM 724 C C . LEU A 1 91 ? -5.621 -11.879 3.085 1.00 94.81 91 LEU A C 1
ATOM 726 O O . LEU A 1 91 ? -4.840 -10.958 2.834 1.00 94.81 91 LEU A O 1
ATOM 730 N N . LEU A 1 92 ? -6.627 -11.720 3.944 1.00 95.06 92 LEU A N 1
ATOM 731 C CA . LEU A 1 92 ? -6.894 -10.458 4.626 1.00 95.06 92 LEU A CA 1
ATOM 732 C C . LEU A 1 92 ? -5.704 -10.024 5.499 1.00 95.06 92 LEU A C 1
ATOM 734 O O . LEU A 1 92 ? -5.321 -8.850 5.467 1.00 95.06 92 LEU A O 1
ATOM 738 N N . LYS A 1 93 ? -5.065 -10.966 6.210 1.00 95.06 93 LYS A N 1
ATOM 739 C CA . LYS A 1 93 ? -3.821 -10.727 6.964 1.00 95.06 93 LYS A CA 1
ATOM 740 C C . LYS A 1 93 ? -2.670 -10.312 6.052 1.00 95.06 93 LYS A C 1
ATOM 742 O O . LYS A 1 93 ? -1.974 -9.344 6.358 1.00 95.06 93 LYS A O 1
ATOM 747 N N . THR A 1 94 ? -2.512 -10.984 4.912 1.00 94.00 94 THR A N 1
ATOM 748 C CA . THR A 1 94 ? -1.478 -10.683 3.906 1.00 94.00 94 THR A CA 1
ATOM 749 C C . THR A 1 94 ? -1.614 -9.243 3.403 1.00 94.00 94 THR A C 1
ATOM 751 O O . THR A 1 94 ? -0.646 -8.476 3.389 1.00 94.00 94 THR A O 1
ATOM 754 N N . LEU A 1 95 ? -2.839 -8.820 3.080 1.00 94.62 95 LEU A N 1
ATOM 755 C CA . LEU A 1 95 ? -3.111 -7.454 2.636 1.00 94.62 95 LEU A CA 1
ATOM 756 C C . LEU A 1 95 ? -2.941 -6.424 3.762 1.00 94.62 95 LEU A C 1
ATOM 758 O O . LEU A 1 95 ? -2.400 -5.340 3.532 1.00 94.62 95 LEU A O 1
ATOM 762 N N . ALA A 1 96 ? -3.363 -6.745 4.989 1.00 93.25 96 ALA A N 1
ATOM 763 C CA . ALA A 1 96 ? -3.184 -5.867 6.145 1.00 93.25 96 ALA A CA 1
ATOM 764 C C . ALA A 1 96 ? -1.705 -5.663 6.507 1.00 93.25 96 ALA A C 1
ATOM 766 O O . ALA A 1 96 ? -1.311 -4.549 6.865 1.00 93.25 96 ALA A O 1
ATOM 767 N N . ALA A 1 97 ? -0.878 -6.698 6.324 1.00 91.06 97 ALA A N 1
ATOM 768 C CA . ALA A 1 97 ? 0.576 -6.635 6.436 1.00 91.06 97 ALA A CA 1
ATOM 769 C C . ALA A 1 97 ? 1.235 -5.818 5.308 1.00 91.06 97 ALA A C 1
ATOM 771 O O . ALA A 1 97 ? 2.429 -5.539 5.383 1.00 91.06 97 ALA A O 1
ATOM 772 N N . GLY A 1 98 ? 0.475 -5.394 4.290 1.00 89.44 98 GLY A N 1
ATOM 773 C CA . GLY A 1 98 ? 0.934 -4.583 3.160 1.00 89.44 98 GLY A CA 1
ATOM 774 C C . GLY A 1 98 ? 1.565 -5.384 2.018 1.00 89.44 98 GLY A C 1
ATOM 775 O O . GLY A 1 98 ? 2.115 -4.789 1.091 1.00 89.44 98 GLY A O 1
ATOM 776 N N . GLU A 1 99 ? 1.477 -6.714 2.049 1.00 91.00 99 GLU A N 1
ATOM 777 C CA . GLU A 1 99 ? 1.998 -7.620 1.017 1.00 91.00 99 GLU A CA 1
ATOM 778 C C . GLU A 1 99 ? 1.056 -7.661 -0.200 1.00 91.00 99 GLU A C 1
ATOM 780 O O . GLU A 1 99 ? 0.530 -8.702 -0.584 1.00 91.00 99 GLU A O 1
ATOM 785 N N . ILE A 1 100 ? 0.806 -6.494 -0.799 1.00 9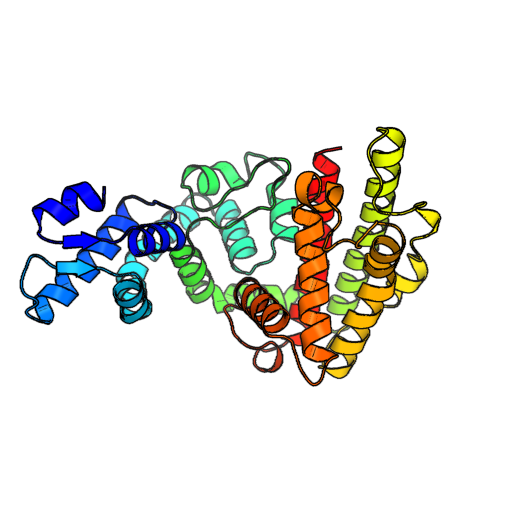2.88 100 ILE A N 1
ATOM 786 C CA . ILE A 1 100 ? -0.226 -6.292 -1.828 1.00 92.88 100 ILE A CA 1
ATOM 787 C C . ILE A 1 100 ? 0.033 -7.160 -3.064 1.00 92.88 100 ILE A C 1
ATOM 789 O O . ILE A 1 100 ? -0.900 -7.709 -3.641 1.00 92.88 100 ILE A O 1
ATOM 793 N N . ALA A 1 101 ? 1.295 -7.296 -3.473 1.00 91.25 101 ALA A N 1
ATOM 794 C CA . ALA A 1 101 ? 1.650 -8.107 -4.631 1.00 91.25 101 ALA A CA 1
ATOM 795 C C . ALA A 1 101 ? 1.367 -9.597 -4.397 1.00 91.25 101 ALA A C 1
ATOM 797 O O . ALA A 1 101 ? 0.808 -10.258 -5.267 1.00 91.25 101 ALA A O 1
ATOM 798 N N . ASP A 1 102 ? 1.709 -10.113 -3.217 1.00 90.75 102 ASP A N 1
ATOM 799 C CA . ASP A 1 102 ? 1.460 -11.514 -2.880 1.00 90.75 102 ASP A CA 1
ATOM 800 C C . ASP A 1 102 ? -0.046 -11.763 -2.715 1.00 90.75 102 ASP A C 1
ATOM 802 O O . ASP A 1 102 ? -0.561 -12.745 -3.244 1.00 90.75 102 ASP A O 1
ATOM 806 N N . PHE A 1 103 ? -0.776 -10.821 -2.103 1.00 94.25 103 PHE A N 1
ATOM 807 C CA . PHE A 1 103 ? -2.238 -10.842 -2.084 1.00 94.25 103 PHE A CA 1
ATOM 808 C C . PHE A 1 103 ? -2.821 -10.905 -3.497 1.00 94.25 103 PHE A C 1
ATOM 810 O O . PHE A 1 103 ? -3.673 -11.741 -3.754 1.00 94.25 103 PHE A O 1
ATOM 817 N N . ALA A 1 104 ? -2.364 -10.062 -4.426 1.00 91.56 104 ALA A N 1
ATOM 818 C CA . ALA A 1 104 ? -2.896 -10.021 -5.788 1.00 91.56 104 ALA A CA 1
ATOM 819 C C . ALA A 1 104 ? -2.683 -11.338 -6.550 1.00 91.56 104 ALA A C 1
ATOM 821 O O . ALA A 1 104 ? -3.559 -11.763 -7.298 1.00 91.56 104 ALA A O 1
ATOM 822 N N . VAL A 1 105 ? -1.538 -11.997 -6.340 1.00 88.06 105 VAL A N 1
ATOM 823 C CA . VAL A 1 105 ? -1.262 -13.317 -6.925 1.00 88.06 105 VAL A CA 1
ATOM 824 C C . VAL A 1 105 ? -2.189 -14.380 -6.338 1.00 88.06 105 VAL A C 1
ATOM 826 O O . VAL A 1 105 ? -2.736 -15.198 -7.077 1.00 88.06 105 VAL A O 1
ATOM 829 N N . LEU A 1 106 ? -2.373 -14.374 -5.018 1.00 89.25 106 LEU A N 1
ATOM 830 C CA . LEU A 1 106 ? -3.200 -15.367 -4.336 1.00 89.25 106 LEU A CA 1
ATOM 831 C C . LEU A 1 106 ? -4.702 -15.136 -4.557 1.00 89.25 106 LEU A C 1
ATOM 833 O O . LEU A 1 106 ? -5.445 -16.100 -4.660 1.00 89.25 106 LEU A O 1
ATOM 837 N N . ALA A 1 107 ? -5.132 -13.884 -4.713 1.00 88.31 107 ALA A N 1
ATOM 838 C CA . ALA A 1 107 ? -6.508 -13.467 -4.983 1.00 88.31 107 ALA A CA 1
ATOM 839 C C . ALA A 1 107 ? -6.870 -13.498 -6.481 1.00 88.31 107 ALA A C 1
ATOM 841 O O . ALA A 1 107 ? -7.755 -12.767 -6.931 1.00 88.31 107 ALA A O 1
ATOM 842 N N . SER A 1 108 ? -6.154 -14.297 -7.278 1.00 80.81 108 SER A N 1
ATOM 843 C CA . SER A 1 108 ? -6.317 -14.317 -8.736 1.00 80.81 108 SER A CA 1
ATOM 844 C C . SER A 1 108 ? -7.700 -14.796 -9.185 1.00 80.81 108 SER A C 1
ATOM 846 O O . SER A 1 108 ? -8.145 -14.428 -10.276 1.00 80.81 108 SER A O 1
ATOM 848 N N . ARG A 1 109 ? -8.404 -15.597 -8.370 1.00 82.62 109 ARG A N 1
ATOM 849 C CA . ARG A 1 109 ? -9.767 -16.040 -8.670 1.00 82.62 109 ARG A CA 1
ATOM 850 C C . ARG A 1 109 ? -10.769 -15.265 -7.835 1.00 82.62 109 ARG A C 1
ATOM 852 O O . ARG A 1 109 ? -10.584 -14.994 -6.655 1.00 82.62 109 ARG A O 1
ATOM 859 N N . HIS A 1 110 ? -11.910 -14.983 -8.455 1.00 77.19 110 HIS A N 1
ATOM 860 C CA . HIS A 1 110 ? -13.009 -14.250 -7.828 1.00 77.19 110 HIS A CA 1
ATOM 861 C C . HIS A 1 110 ? -13.571 -14.931 -6.568 1.00 77.19 110 HIS A C 1
ATOM 863 O O . HIS A 1 110 ? -14.181 -14.259 -5.735 1.00 77.19 110 HIS A O 1
ATOM 869 N N . GLU A 1 111 ? -13.408 -1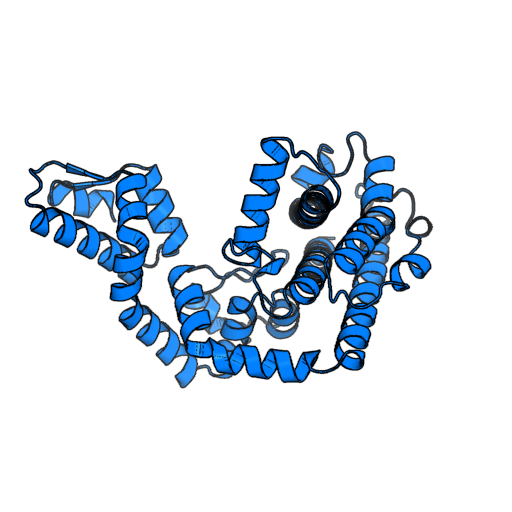6.252 -6.475 1.00 86.00 111 GLU A N 1
ATOM 870 C CA . GLU A 1 111 ? -13.845 -17.091 -5.359 1.00 86.00 111 GLU A CA 1
ATOM 871 C C . GLU A 1 111 ? -12.920 -16.963 -4.145 1.00 86.00 111 GLU A C 1
ATOM 873 O O . GLU A 1 111 ? -13.412 -17.059 -3.028 1.00 86.00 111 GLU A O 1
ATOM 878 N N . ASP A 1 112 ? -11.634 -16.658 -4.357 1.00 86.50 112 ASP A N 1
ATOM 879 C CA . ASP A 1 112 ? -10.611 -16.611 -3.302 1.00 86.50 112 ASP A CA 1
ATOM 880 C C . ASP A 1 112 ? -10.820 -15.432 -2.337 1.00 86.50 112 ASP A C 1
ATOM 882 O O . ASP A 1 112 ? -10.281 -15.418 -1.240 1.00 86.50 112 ASP A O 1
ATOM 886 N N . VAL A 1 113 ? -11.575 -14.410 -2.748 1.00 92.62 113 VAL A N 1
ATOM 887 C CA . VAL A 1 113 ? -11.797 -13.174 -1.972 1.00 92.62 113 VAL A CA 1
ATOM 888 C C . VAL A 1 113 ? -13.265 -12.772 -1.918 1.00 92.62 113 VAL A C 1
ATOM 890 O O . VAL A 1 113 ? -13.591 -11.608 -1.664 1.00 92.62 113 VAL A O 1
ATOM 893 N N . ARG A 1 114 ? -14.169 -13.700 -2.248 1.00 92.69 114 ARG A N 1
ATOM 894 C CA . ARG A 1 114 ? -15.583 -13.384 -2.438 1.00 92.69 114 ARG A CA 1
ATOM 895 C C . ARG A 1 114 ? -16.176 -12.789 -1.172 1.00 92.69 114 ARG A C 1
ATOM 897 O O . ARG A 1 114 ? -16.805 -11.736 -1.254 1.00 92.69 114 ARG A O 1
ATOM 904 N N . HIS A 1 115 ? -15.983 -13.437 -0.030 1.00 93.88 115 HIS A N 1
ATOM 905 C CA . HIS A 1 115 ? -16.643 -13.031 1.201 1.00 93.88 115 HIS A CA 1
ATOM 906 C C . HIS A 1 115 ? -16.029 -11.734 1.726 1.00 93.88 115 HIS A C 1
ATOM 908 O O . HIS A 1 115 ? -16.760 -10.770 1.929 1.00 93.88 115 HIS A O 1
ATOM 914 N N . ILE A 1 116 ? -14.703 -11.627 1.838 1.00 94.25 116 ILE A N 1
ATOM 915 C CA . ILE A 1 116 ? -14.046 -10.395 2.310 1.00 94.25 116 ILE A CA 1
ATOM 916 C C . ILE A 1 116 ? -14.331 -9.182 1.406 1.00 94.25 116 ILE A C 1
ATOM 918 O O . ILE A 1 116 ? -14.389 -8.049 1.895 1.00 94.25 116 ILE A O 1
ATOM 922 N N . ARG A 1 117 ? -14.561 -9.394 0.102 1.00 93.50 117 ARG A N 1
ATOM 923 C CA . ARG A 1 117 ? -15.026 -8.346 -0.819 1.00 93.50 117 ARG A CA 1
ATOM 924 C C . ARG A 1 117 ? -16.495 -8.002 -0.583 1.00 93.50 117 ARG A C 1
ATOM 926 O O . ARG A 1 117 ? -16.821 -6.823 -0.483 1.00 93.50 117 ARG A O 1
ATOM 933 N N . ASP A 1 118 ? -17.374 -8.998 -0.503 1.00 90.50 118 ASP A N 1
ATOM 934 C CA . ASP A 1 118 ? -18.821 -8.792 -0.355 1.00 90.50 118 ASP A CA 1
ATOM 935 C C . ASP A 1 118 ? -19.166 -8.172 1.021 1.00 90.50 118 ASP A C 1
ATOM 937 O O . ASP A 1 118 ? -20.082 -7.356 1.119 1.00 90.50 118 ASP A O 1
ATOM 941 N N . TYR A 1 119 ? -18.367 -8.451 2.059 1.00 88.94 119 TYR A N 1
ATOM 942 C CA . TYR A 1 119 ? -18.396 -7.761 3.358 1.00 88.94 119 TYR A CA 1
ATOM 943 C C . TYR A 1 119 ? -17.828 -6.330 3.314 1.00 88.94 119 TYR A C 1
ATOM 945 O O . TYR A 1 119 ? -17.929 -5.588 4.291 1.00 88.94 119 TYR A O 1
ATOM 953 N N . GLY A 1 120 ? -17.229 -5.914 2.196 1.00 89.75 120 GLY A N 1
ATOM 954 C CA . GLY A 1 120 ? -16.676 -4.574 2.011 1.00 89.75 120 GLY A CA 1
ATOM 955 C C . GLY A 1 120 ? -15.359 -4.321 2.750 1.00 89.75 120 GLY A C 1
ATOM 956 O O . GLY A 1 120 ? -14.994 -3.161 2.939 1.00 89.75 120 GLY A O 1
ATOM 957 N N . LEU A 1 121 ? -14.640 -5.372 3.165 1.00 92.69 121 LEU A N 1
ATOM 958 C CA . LEU A 1 121 ? -13.340 -5.253 3.841 1.00 92.69 121 LEU A CA 1
ATOM 959 C C . LEU A 1 121 ? -12.223 -4.919 2.857 1.00 92.69 121 LEU A C 1
ATOM 961 O O . LEU A 1 121 ? -11.297 -4.175 3.188 1.00 92.69 121 LEU A O 1
ATOM 965 N N . VAL A 1 122 ? -12.330 -5.439 1.637 1.00 94.06 122 VAL A N 1
ATOM 966 C CA . VAL A 1 122 ? -11.361 -5.226 0.564 1.00 94.06 122 VAL A CA 1
ATOM 967 C C . VAL A 1 122 ? -12.047 -4.773 -0.716 1.00 94.06 122 VAL A C 1
ATOM 969 O O . VAL A 1 122 ? -13.227 -5.031 -0.947 1.00 94.06 122 VAL A O 1
ATOM 972 N N . HIS A 1 123 ? -11.289 -4.099 -1.568 1.00 91.69 123 HIS A N 1
ATOM 973 C CA . HIS A 1 123 ? -11.666 -3.821 -2.942 1.00 91.69 123 HIS A CA 1
ATOM 974 C C . HIS A 1 123 ? -10.656 -4.493 -3.864 1.00 91.69 123 HIS A C 1
ATOM 976 O O . HIS A 1 123 ? -9.463 -4.187 -3.821 1.00 91.69 123 HIS A O 1
ATOM 982 N N . VAL A 1 124 ? -11.167 -5.428 -4.660 1.00 90.25 124 VAL A N 1
ATOM 983 C CA . VAL A 1 124 ? -10.429 -6.200 -5.656 1.00 90.25 124 VAL A CA 1
ATOM 984 C C . VAL A 1 124 ? -11.236 -6.116 -6.941 1.00 90.25 124 VAL A C 1
ATOM 986 O O . VAL A 1 124 ? -12.370 -6.594 -6.990 1.00 90.25 124 VAL A O 1
ATOM 989 N N . GLU A 1 125 ? -10.678 -5.462 -7.951 1.00 85.75 125 GLU A N 1
ATOM 990 C CA . GLU A 1 125 ? -11.283 -5.310 -9.271 1.00 85.75 125 GLU A CA 1
ATOM 991 C C . GLU A 1 125 ? -10.207 -5.540 -10.334 1.00 85.75 125 GLU A C 1
ATOM 993 O O . GLU A 1 125 ? -9.030 -5.236 -10.128 1.00 85.75 125 GLU A O 1
ATOM 998 N N . SER A 1 126 ? -10.594 -6.114 -11.473 1.00 79.75 126 SER A N 1
ATOM 999 C CA . SER A 1 126 ? -9.667 -6.315 -12.584 1.00 79.75 126 SER A CA 1
ATOM 1000 C C . SER A 1 126 ? -9.102 -4.975 -13.048 1.00 79.75 126 SER A C 1
ATOM 1002 O O . SER A 1 126 ? -9.840 -4.020 -13.286 1.00 79.75 126 SER A O 1
ATOM 1004 N N . GLY A 1 127 ? -7.779 -4.895 -13.171 1.00 80.94 127 GLY A N 1
ATOM 1005 C CA . GLY A 1 127 ? -7.120 -3.649 -13.533 1.00 80.94 127 GLY A CA 1
ATOM 1006 C C . GLY A 1 127 ? -7.130 -2.595 -12.424 1.00 80.94 127 GLY A C 1
ATOM 1007 O O . GLY A 1 127 ? -6.921 -1.425 -12.735 1.00 80.94 127 GLY A O 1
ATOM 1008 N N . SER A 1 128 ? -7.320 -2.949 -11.149 1.00 87.38 128 SER A N 1
ATOM 1009 C CA . SER A 1 128 ? -7.028 -2.067 -10.011 1.00 87.38 128 SER A CA 1
ATOM 1010 C C . SER A 1 128 ? -6.065 -2.727 -9.017 1.00 87.38 128 SER A C 1
ATOM 1012 O O . SER A 1 128 ? -5.942 -3.950 -8.955 1.00 87.38 128 SER A O 1
ATOM 1014 N N . VAL A 1 129 ? -5.341 -1.910 -8.243 1.00 90.75 129 VAL A N 1
ATOM 1015 C CA . VAL A 1 129 ? -4.512 -2.427 -7.145 1.00 90.75 129 VAL A CA 1
ATOM 1016 C C . VAL A 1 129 ? -5.440 -2.837 -6.001 1.00 90.75 129 VAL A C 1
ATOM 1018 O O . VAL A 1 129 ? -6.264 -2.014 -5.587 1.00 90.75 129 VAL A O 1
ATOM 1021 N N . PRO A 1 130 ? -5.306 -4.055 -5.447 1.00 92.94 130 PRO A N 1
ATOM 1022 C CA . PRO A 1 130 ? -6.094 -4.468 -4.296 1.00 92.94 130 PRO A CA 1
ATOM 1023 C C . PRO A 1 130 ? -5.895 -3.542 -3.098 1.00 92.94 130 PRO A C 1
ATOM 1025 O O . PRO A 1 130 ? -4.766 -3.206 -2.735 1.00 92.94 130 PRO A O 1
ATOM 1028 N N . THR A 1 131 ? -6.992 -3.141 -2.459 1.00 92.44 131 THR A N 1
ATOM 1029 C CA . THR A 1 131 ? -6.950 -2.214 -1.318 1.00 92.44 131 THR A CA 1
ATOM 1030 C C . THR A 1 131 ? -7.808 -2.688 -0.159 1.00 92.44 131 THR A C 1
ATOM 1032 O O . THR A 1 131 ? -8.888 -3.248 -0.339 1.00 92.44 131 THR A O 1
ATOM 1035 N N . PHE A 1 132 ? -7.333 -2.422 1.057 1.00 93.25 132 PHE A N 1
ATOM 1036 C CA . PHE A 1 132 ? -8.111 -2.602 2.277 1.00 93.25 132 PHE A CA 1
ATOM 1037 C C . PHE A 1 132 ? -9.030 -1.385 2.463 1.00 93.25 132 PHE A C 1
ATOM 1039 O O . PHE A 1 132 ? -8.560 -0.249 2.474 1.00 93.25 132 PHE A O 1
ATOM 1046 N N . ARG A 1 133 ? -10.340 -1.607 2.589 1.00 92.50 133 ARG A N 1
ATOM 1047 C CA . ARG A 1 133 ? -11.373 -0.558 2.524 1.00 92.50 133 ARG A CA 1
ATOM 1048 C C . ARG A 1 133 ? -11.733 0.070 3.863 1.00 92.50 133 ARG A C 1
ATOM 1050 O O . ARG A 1 133 ? -12.251 1.183 3.873 1.00 92.50 133 ARG A O 1
ATOM 1057 N N . ILE A 1 134 ? -11.472 -0.629 4.965 1.00 92.56 134 ILE A N 1
ATOM 1058 C CA . ILE A 1 134 ? -11.795 -0.170 6.320 1.00 92.56 134 ILE A CA 1
ATOM 1059 C C . ILE A 1 134 ? -10.498 -0.049 7.140 1.00 92.56 134 ILE A C 1
ATOM 1061 O O . ILE A 1 134 ? -10.070 -1.032 7.754 1.00 92.56 134 ILE A O 1
ATOM 1065 N N . PRO A 1 135 ? -9.847 1.131 7.155 1.00 91.31 135 PRO A N 1
ATOM 1066 C CA . PRO A 1 135 ? -8.586 1.350 7.864 1.00 91.31 135 PRO A CA 1
ATOM 1067 C C . PRO A 1 135 ? -8.584 0.936 9.336 1.00 91.31 135 PRO A C 1
ATOM 1069 O O . PRO A 1 135 ? -7.614 0.318 9.776 1.00 91.31 135 PRO A O 1
ATOM 1072 N N . VAL A 1 136 ? -9.659 1.200 10.091 1.00 91.25 136 VAL A N 1
ATOM 1073 C CA . VAL A 1 136 ? -9.713 0.800 11.511 1.00 91.25 136 VAL A CA 1
ATOM 1074 C C . VAL A 1 136 ? -9.623 -0.722 11.686 1.00 91.25 136 VAL A C 1
ATOM 1076 O O . VAL A 1 136 ? -8.909 -1.201 12.564 1.00 91.25 136 VAL A O 1
ATOM 1079 N N . VAL A 1 137 ? -10.253 -1.494 10.792 1.00 93.56 137 VAL A N 1
ATOM 1080 C CA . VAL A 1 137 ? -10.203 -2.965 10.815 1.00 93.56 137 VAL A CA 1
ATOM 1081 C C . VAL A 1 137 ? -8.825 -3.458 10.377 1.00 93.56 137 VAL A C 1
ATOM 1083 O O . VAL A 1 137 ? -8.292 -4.379 10.989 1.00 93.56 137 VAL A O 1
ATOM 1086 N N . LYS A 1 138 ? -8.195 -2.809 9.386 1.00 93.38 138 LYS A N 1
ATOM 1087 C CA . LYS A 1 138 ? -6.803 -3.098 8.994 1.00 93.38 138 LYS A CA 1
ATOM 1088 C C . LYS A 1 138 ? -5.850 -2.933 10.181 1.00 93.38 138 LYS A C 1
ATOM 1090 O O . LYS A 1 138 ? -5.028 -3.813 10.430 1.00 93.38 138 LYS A O 1
ATOM 1095 N N . ARG A 1 139 ? -5.954 -1.810 10.907 1.00 90.69 139 ARG A N 1
ATOM 1096 C CA . ARG A 1 139 ? -5.122 -1.522 12.089 1.00 90.69 139 ARG A CA 1
ATOM 1097 C C . ARG A 1 139 ? -5.371 -2.533 13.201 1.00 90.69 139 ARG A C 1
ATOM 1099 O O . ARG A 1 139 ? -4.406 -3.054 13.754 1.00 90.69 139 ARG A O 1
ATOM 1106 N N . TYR A 1 140 ? -6.638 -2.842 13.477 1.00 92.88 140 TYR A N 1
ATOM 1107 C CA . TYR A 1 140 ? -7.018 -3.875 14.437 1.00 92.88 140 TYR A CA 1
ATOM 1108 C C . TYR A 1 140 ? -6.376 -5.223 14.088 1.00 92.88 140 TYR A C 1
ATOM 1110 O O . TYR A 1 140 ? -5.653 -5.777 14.909 1.00 92.88 140 TYR A O 1
ATOM 1118 N N . LEU A 1 141 ? -6.545 -5.690 12.846 1.00 93.62 141 LEU A N 1
ATOM 1119 C CA . LEU A 1 141 ? -6.006 -6.967 12.381 1.00 93.62 141 LEU A CA 1
ATOM 1120 C C . LEU A 1 141 ? -4.477 -7.016 12.472 1.00 93.62 141 LEU A C 1
ATOM 1122 O O . LEU A 1 141 ? -3.909 -7.986 12.962 1.00 93.62 141 LEU A O 1
ATOM 1126 N N . LYS A 1 142 ? -3.795 -5.946 12.047 1.00 91.94 142 LYS A N 1
ATOM 1127 C CA . LYS A 1 142 ? -2.332 -5.836 12.134 1.00 91.94 142 LYS A CA 1
ATOM 1128 C C . LYS A 1 142 ? -1.835 -5.882 13.582 1.00 91.94 142 LYS A C 1
ATOM 1130 O O . LYS A 1 142 ? -0.752 -6.403 13.835 1.00 91.94 142 LYS A O 1
ATOM 1135 N N . TYR A 1 143 ? -2.606 -5.331 14.520 1.00 91.44 143 TYR A N 1
ATOM 1136 C CA . TYR A 1 143 ? -2.283 -5.367 15.942 1.00 91.44 143 TYR A CA 1
ATOM 1137 C C . TYR A 1 143 ? -2.498 -6.762 16.542 1.00 91.44 143 TYR A C 1
ATOM 1139 O O . TYR A 1 143 ? -1.594 -7.279 17.196 1.00 91.44 143 TYR A O 1
ATOM 1147 N N . THR A 1 144 ? -3.653 -7.388 16.301 1.00 93.19 144 THR A N 1
ATOM 1148 C CA . THR A 1 144 ? -3.989 -8.701 16.877 1.00 93.19 144 THR A CA 1
ATOM 1149 C C . THR A 1 144 ? -3.164 -9.840 16.289 1.00 93.19 144 THR A C 1
ATOM 1151 O O . THR A 1 144 ? -2.806 -10.767 17.006 1.00 93.19 144 THR A O 1
ATOM 1154 N N . GLU A 1 145 ? -2.809 -9.757 15.007 1.00 94.44 145 GLU A N 1
ATOM 1155 C CA . GLU A 1 145 ? -2.049 -10.788 14.285 1.00 94.44 145 GLU A CA 1
ATOM 1156 C C . GLU A 1 145 ? -0.557 -10.457 14.172 1.00 94.44 145 GLU A C 1
ATOM 1158 O O . GLU A 1 145 ? 0.163 -11.063 13.376 1.00 94.44 145 GLU A O 1
ATOM 1163 N N . ARG A 1 146 ? -0.062 -9.495 14.963 1.00 92.44 146 ARG A N 1
ATOM 1164 C CA . ARG A 1 146 ? 1.327 -9.018 14.898 1.00 92.44 146 ARG A CA 1
ATOM 1165 C C . ARG A 1 146 ? 2.339 -10.160 14.967 1.00 92.44 146 ARG A C 1
ATOM 1167 O O . ARG A 1 146 ? 3.265 -10.195 14.160 1.00 92.44 146 ARG A O 1
ATOM 1174 N N . ASP A 1 147 ? 2.165 -11.078 15.912 1.00 93.12 147 ASP A N 1
ATOM 1175 C CA . ASP A 1 147 ? 3.106 -12.180 16.131 1.00 93.12 147 ASP A CA 1
ATOM 1176 C C . ASP A 1 147 ? 3.065 -13.196 14.984 1.00 93.12 147 ASP A C 1
ATOM 1178 O O . ASP A 1 147 ? 4.105 -13.709 14.567 1.00 93.12 147 ASP A O 1
ATOM 1182 N N . ALA A 1 148 ? 1.878 -13.457 14.428 1.00 92.25 148 ALA A N 1
ATOM 1183 C CA . ALA A 1 148 ? 1.716 -14.334 13.274 1.00 92.25 148 ALA A CA 1
ATOM 1184 C C . ALA A 1 148 ? 2.364 -13.727 12.019 1.00 92.25 148 ALA A C 1
ATOM 1186 O O . ALA A 1 148 ? 3.115 -14.413 11.326 1.00 92.25 148 ALA A O 1
ATOM 1187 N N . ILE A 1 149 ? 2.142 -12.431 11.777 1.00 91.50 149 ILE A N 1
ATOM 1188 C CA . ILE A 1 149 ? 2.753 -11.676 10.673 1.00 91.50 149 ILE A CA 1
ATOM 1189 C C . ILE A 1 149 ? 4.279 -11.646 10.823 1.00 91.50 149 ILE A C 1
ATOM 1191 O O . ILE A 1 149 ? 4.995 -11.934 9.866 1.00 91.50 149 ILE A O 1
ATOM 1195 N N . ALA A 1 150 ? 4.790 -11.352 12.022 1.00 91.00 150 ALA A N 1
ATOM 1196 C CA . ALA A 1 150 ? 6.227 -11.336 12.290 1.00 91.00 150 ALA A CA 1
ATOM 1197 C C . ALA A 1 150 ? 6.861 -12.720 12.088 1.00 91.00 150 ALA A C 1
ATOM 1199 O O . ALA A 1 150 ? 7.962 -12.829 11.549 1.00 91.00 150 ALA A O 1
ATOM 1200 N N . LYS A 1 151 ? 6.158 -13.791 12.472 1.00 92.81 151 LYS A N 1
ATOM 1201 C CA . LYS A 1 151 ? 6.614 -15.166 12.257 1.00 92.81 151 LYS A CA 1
ATOM 1202 C C . LYS A 1 151 ? 6.643 -15.547 10.775 1.00 92.81 151 LYS A C 1
ATOM 1204 O O . LYS A 1 151 ? 7.614 -16.166 10.348 1.00 92.81 151 LYS A O 1
ATOM 1209 N N . ASP A 1 152 ? 5.620 -15.195 9.993 1.00 90.94 152 ASP A N 1
ATOM 1210 C CA . ASP A 1 152 ? 5.632 -15.394 8.533 1.00 90.94 152 ASP A CA 1
ATOM 1211 C C . ASP A 1 152 ? 6.804 -14.648 7.884 1.00 90.94 152 ASP A C 1
ATOM 1213 O O . ASP A 1 152 ? 7.579 -15.223 7.116 1.00 90.94 152 ASP A O 1
ATOM 1217 N N . GLU A 1 153 ? 6.994 -13.386 8.269 1.00 91.12 153 GLU A N 1
ATOM 1218 C CA . GLU A 1 153 ? 8.085 -12.555 7.775 1.00 91.12 153 GLU A CA 1
ATOM 1219 C C . GLU A 1 153 ? 9.455 -13.163 8.110 1.00 91.12 153 GLU A C 1
ATOM 1221 O O . GLU A 1 153 ? 10.297 -13.311 7.222 1.00 91.12 153 GLU A O 1
ATOM 1226 N N . ALA A 1 154 ? 9.658 -13.604 9.352 1.00 92.25 154 ALA A N 1
ATOM 1227 C CA . ALA A 1 154 ? 10.879 -14.288 9.768 1.00 92.25 154 ALA A CA 1
ATOM 1228 C C . ALA A 1 154 ? 11.102 -15.609 9.009 1.00 92.25 154 ALA A C 1
ATOM 1230 O O . ALA A 1 154 ? 12.237 -15.945 8.681 1.00 92.25 154 ALA A O 1
ATOM 1231 N N . ASN A 1 155 ? 10.045 -16.350 8.668 1.00 93.31 155 ASN A N 1
ATOM 1232 C CA . ASN A 1 155 ? 10.174 -17.579 7.880 1.00 93.31 155 ASN A CA 1
ATOM 1233 C C . ASN A 1 155 ? 10.579 -17.295 6.424 1.00 93.31 155 ASN A C 1
ATOM 1235 O O . ASN A 1 155 ? 11.389 -18.029 5.851 1.00 93.31 155 ASN A O 1
ATOM 1239 N N . ARG A 1 156 ? 10.021 -16.239 5.821 1.00 92.00 156 ARG A N 1
ATOM 1240 C CA . ARG A 1 156 ? 10.267 -15.857 4.420 1.00 92.00 156 ARG A CA 1
ATOM 1241 C C . ARG A 1 156 ? 11.585 -15.112 4.224 1.00 92.00 156 ARG A C 1
ATOM 1243 O O . ARG A 1 156 ? 12.163 -15.199 3.143 1.00 92.00 156 ARG A O 1
ATOM 1250 N N . PHE A 1 157 ? 12.044 -14.383 5.240 1.00 94.88 157 PHE A N 1
ATOM 1251 C CA . PHE A 1 157 ? 13.143 -13.417 5.139 1.00 94.88 157 PHE A CA 1
ATOM 1252 C C . PHE A 1 157 ? 14.146 -13.493 6.298 1.00 94.88 157 PHE A C 1
ATOM 1254 O O . PHE A 1 157 ? 14.897 -12.541 6.525 1.00 94.88 157 PHE A O 1
ATOM 1261 N N . GLY A 1 158 ? 14.173 -14.603 7.034 1.00 92.12 158 GLY A N 1
ATOM 1262 C CA . GLY A 1 158 ? 15.024 -14.783 8.212 1.00 92.12 158 GLY A CA 1
ATOM 1263 C C . GLY A 1 158 ? 16.518 -14.854 7.905 1.00 92.12 158 GLY A C 1
ATOM 1264 O O . GLY A 1 158 ? 17.331 -14.582 8.784 1.00 92.12 158 GLY A O 1
ATOM 1265 N N . SER A 1 159 ? 16.903 -15.185 6.668 1.00 95.44 159 SER A N 1
ATOM 1266 C CA . SER A 1 159 ? 18.302 -15.190 6.233 1.00 95.44 159 SER A CA 1
ATOM 1267 C C . SER A 1 159 ? 18.573 -14.237 5.069 1.00 95.44 159 SER A C 1
ATOM 1269 O O . SER A 1 159 ? 17.715 -13.979 4.221 1.00 95.44 159 SER A O 1
ATOM 1271 N N . TYR A 1 160 ? 19.820 -13.766 4.980 1.00 95.50 160 TYR A N 1
ATOM 1272 C CA . TYR A 1 160 ? 20.291 -12.951 3.858 1.00 95.50 160 TYR A CA 1
ATOM 1273 C C . TYR A 1 160 ? 20.069 -13.642 2.502 1.00 95.50 160 TYR A C 1
ATOM 1275 O O . TYR A 1 160 ? 19.663 -13.003 1.535 1.00 95.50 160 TYR A O 1
ATOM 1283 N N . GLU A 1 161 ? 20.275 -14.960 2.420 1.00 96.38 161 GLU A N 1
ATOM 1284 C CA . GLU A 1 161 ? 20.073 -15.727 1.184 1.00 96.38 161 GLU A CA 1
ATOM 1285 C C . GLU A 1 161 ? 18.606 -15.744 0.740 1.00 96.38 161 GLU A C 1
ATOM 1287 O O . GLU A 1 161 ? 18.319 -15.604 -0.453 1.00 96.38 161 GLU A O 1
ATOM 1292 N N . GLN A 1 162 ? 17.671 -15.868 1.688 1.00 96.62 162 GLN A N 1
ATOM 1293 C CA . GLN A 1 162 ? 16.237 -15.793 1.406 1.00 96.62 162 GLN A CA 1
ATOM 1294 C C . GLN A 1 162 ? 15.851 -14.396 0.906 1.00 96.62 162 GLN A C 1
ATOM 1296 O O . GLN A 1 162 ? 15.196 -14.274 -0.134 1.00 96.62 162 GLN A O 1
ATOM 1301 N N . ARG A 1 163 ? 16.332 -13.341 1.583 1.00 97.12 163 ARG A N 1
ATOM 1302 C CA . ARG A 1 163 ? 16.136 -11.940 1.168 1.00 97.12 163 ARG A CA 1
ATOM 1303 C C . ARG A 1 163 ? 16.676 -11.699 -0.240 1.00 97.12 163 ARG A C 1
ATOM 1305 O O . ARG A 1 163 ? 15.954 -11.202 -1.101 1.00 97.12 163 ARG A O 1
ATOM 1312 N N . LEU A 1 164 ? 17.910 -12.120 -0.512 1.00 96.56 164 LEU A N 1
ATOM 1313 C CA . LEU A 1 164 ? 18.559 -11.949 -1.812 1.00 96.56 164 LEU A CA 1
ATOM 1314 C C . LEU A 1 164 ? 17.826 -12.704 -2.924 1.00 96.56 164 LEU A C 1
ATOM 1316 O O . LEU A 1 164 ? 17.647 -12.176 -4.023 1.00 96.56 164 LEU A O 1
ATOM 1320 N N . THR A 1 165 ? 17.385 -13.932 -2.646 1.00 96.25 165 THR A N 1
ATOM 1321 C CA . THR A 1 165 ? 16.601 -14.738 -3.592 1.00 96.25 165 THR A CA 1
ATOM 1322 C C . THR A 1 165 ? 15.297 -14.035 -3.947 1.00 96.25 165 THR A C 1
ATOM 1324 O O . THR A 1 165 ? 14.953 -13.927 -5.127 1.00 96.25 165 THR A O 1
ATOM 1327 N N . TRP A 1 166 ? 14.599 -13.503 -2.942 1.00 96.00 166 TRP A N 1
ATOM 1328 C CA . TRP A 1 166 ? 13.377 -12.744 -3.154 1.00 96.00 166 TRP A CA 1
ATOM 1329 C C . TRP A 1 166 ? 13.624 -11.471 -3.973 1.00 96.00 166 TRP A C 1
ATOM 1331 O O . TRP A 1 166 ? 12.930 -11.267 -4.970 1.00 96.00 166 TRP A O 1
ATOM 1341 N N . VAL A 1 167 ? 14.643 -10.671 -3.624 1.00 96.88 167 VAL A N 1
ATOM 1342 C CA . VAL A 1 167 ? 14.986 -9.421 -4.331 1.00 96.88 167 VAL A CA 1
ATOM 1343 C C . VAL A 1 167 ? 15.294 -9.709 -5.794 1.00 96.88 167 VAL A C 1
ATOM 1345 O O . VAL A 1 167 ? 14.714 -9.089 -6.679 1.00 96.88 167 VAL A O 1
ATOM 1348 N N . ARG A 1 168 ? 16.142 -10.702 -6.079 1.00 95.50 168 ARG A N 1
ATOM 1349 C CA . ARG A 1 168 ? 16.494 -11.078 -7.457 1.00 95.50 168 ARG A CA 1
ATOM 1350 C C . ARG A 1 168 ? 15.285 -11.536 -8.259 1.00 95.50 168 ARG A C 1
ATOM 1352 O O . ARG A 1 168 ? 15.140 -11.139 -9.414 1.00 95.50 168 ARG A O 1
ATOM 1359 N N . ARG A 1 169 ? 14.422 -12.360 -7.657 1.00 95.12 169 ARG A N 1
ATOM 1360 C CA . ARG A 1 169 ? 13.185 -12.820 -8.297 1.00 95.12 169 ARG A CA 1
ATOM 1361 C C . ARG A 1 169 ? 12.282 -11.635 -8.625 1.00 95.12 169 ARG A C 1
ATOM 1363 O O . ARG A 1 169 ? 11.861 -11.508 -9.768 1.00 95.12 169 ARG A O 1
ATOM 1370 N N . ARG A 1 170 ? 12.031 -10.756 -7.651 1.00 95.50 170 ARG A N 1
ATOM 1371 C CA . ARG A 1 170 ? 11.150 -9.596 -7.824 1.00 95.50 170 ARG A CA 1
ATOM 1372 C C . ARG A 1 170 ? 11.709 -8.605 -8.845 1.00 95.50 170 ARG A C 1
ATOM 1374 O O . ARG A 1 170 ? 10.973 -8.166 -9.720 1.00 95.50 170 ARG A O 1
ATOM 1381 N N . SER A 1 171 ? 13.008 -8.316 -8.796 1.00 95.50 171 SER A N 1
ATOM 1382 C CA . SER A 1 171 ? 13.675 -7.452 -9.773 1.00 95.50 171 SER A CA 1
ATOM 1383 C C . SER A 1 171 ? 13.602 -8.009 -11.193 1.00 95.50 171 SER A C 1
ATOM 1385 O O . SER A 1 171 ? 13.404 -7.245 -12.134 1.00 95.50 171 SER A O 1
ATOM 1387 N N . ARG A 1 172 ? 13.724 -9.333 -11.361 1.00 94.75 172 ARG A N 1
ATOM 1388 C CA . ARG A 1 172 ? 13.548 -9.982 -12.666 1.00 94.75 172 ARG A CA 1
ATOM 1389 C C . ARG A 1 172 ? 12.118 -9.839 -13.174 1.00 94.75 172 ARG A C 1
ATOM 1391 O O . ARG A 1 172 ? 11.953 -9.345 -14.281 1.00 94.75 172 ARG A O 1
ATOM 1398 N N . SER A 1 173 ? 11.118 -10.157 -12.348 1.00 94.38 173 SER A N 1
ATOM 1399 C CA . SER A 1 173 ? 9.707 -9.981 -12.715 1.00 94.38 173 SER A CA 1
ATOM 1400 C C . SER A 1 173 ? 9.405 -8.547 -13.152 1.00 94.38 173 SER A C 1
ATOM 1402 O O . SER A 1 173 ? 8.800 -8.352 -14.191 1.00 94.38 173 SER A O 1
ATOM 1404 N N . ILE A 1 174 ? 9.906 -7.536 -12.433 1.00 95.81 174 ILE A N 1
ATOM 1405 C CA . ILE A 1 174 ? 9.717 -6.126 -12.814 1.00 95.81 174 ILE A CA 1
ATOM 1406 C C . ILE A 1 174 ? 10.308 -5.817 -14.194 1.00 95.81 174 ILE A C 1
ATOM 1408 O O . ILE A 1 174 ? 9.691 -5.095 -14.971 1.00 95.81 174 ILE A O 1
ATOM 1412 N N . ILE A 1 175 ? 11.507 -6.316 -14.503 1.00 94.50 175 ILE A N 1
ATOM 1413 C CA . ILE A 1 175 ? 12.131 -6.078 -15.811 1.00 94.50 175 ILE A CA 1
ATOM 1414 C C . ILE A 1 175 ? 11.356 -6.773 -16.925 1.00 94.50 175 ILE A C 1
ATOM 1416 O O . ILE A 1 175 ? 11.101 -6.142 -17.950 1.00 94.50 175 ILE A O 1
ATOM 1420 N N . ASP A 1 176 ? 10.975 -8.029 -16.715 1.00 93.56 176 ASP A N 1
ATOM 1421 C CA . ASP A 1 176 ? 10.203 -8.799 -17.689 1.00 93.56 176 ASP A CA 1
ATOM 1422 C C . ASP A 1 176 ? 8.845 -8.119 -17.945 1.00 93.56 176 ASP A C 1
ATOM 1424 O O . ASP A 1 176 ? 8.474 -7.891 -19.097 1.00 93.56 176 ASP A O 1
ATOM 1428 N N . ASP A 1 177 ? 8.168 -7.674 -16.882 1.00 95.00 177 ASP A N 1
ATOM 1429 C CA . ASP A 1 177 ? 6.899 -6.945 -16.953 1.00 95.00 177 ASP A CA 1
ATOM 1430 C C . ASP A 1 177 ? 7.044 -5.586 -17.645 1.00 95.00 177 ASP A C 1
ATOM 1432 O O . ASP A 1 177 ? 6.173 -5.197 -18.414 1.00 95.00 177 ASP A O 1
ATOM 1436 N N . LEU A 1 178 ? 8.135 -4.847 -17.407 1.00 94.94 178 LEU A N 1
ATOM 1437 C CA . LEU A 1 178 ? 8.398 -3.569 -18.081 1.00 94.94 178 LEU A CA 1
ATOM 1438 C C . LEU A 1 178 ? 8.603 -3.744 -19.585 1.00 94.94 178 LEU A C 1
ATOM 1440 O O . LEU A 1 178 ? 8.144 -2.904 -20.361 1.00 94.94 178 LEU A O 1
ATOM 1444 N N . ILE A 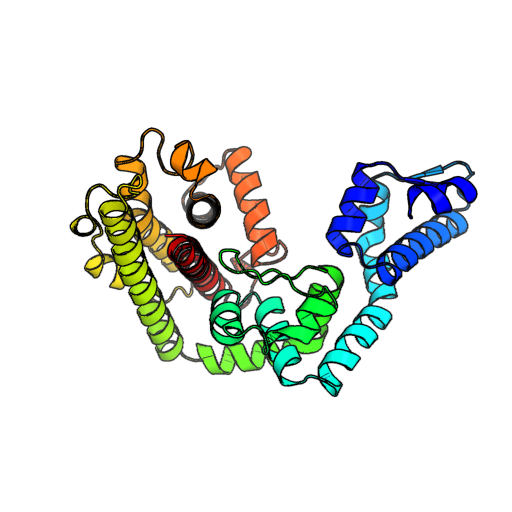1 179 ? 9.313 -4.802 -19.984 1.00 93.56 179 ILE A N 1
ATOM 1445 C CA . ILE A 1 179 ? 9.526 -5.146 -21.392 1.00 93.56 179 ILE A CA 1
ATOM 1446 C C . ILE A 1 179 ? 8.184 -5.507 -22.023 1.00 93.56 179 ILE A C 1
ATOM 1448 O O . ILE A 1 179 ? 7.790 -4.865 -22.994 1.00 93.56 179 ILE A O 1
ATOM 1452 N N . LEU A 1 180 ? 7.448 -6.445 -21.416 1.00 94.25 180 LEU A N 1
ATOM 1453 C CA . LEU A 1 180 ? 6.131 -6.870 -21.889 1.00 94.25 180 LEU A CA 1
ATOM 1454 C C . LEU A 1 180 ? 5.160 -5.690 -21.994 1.00 94.25 180 LEU A C 1
ATOM 1456 O O . LEU A 1 180 ? 4.448 -5.553 -22.983 1.00 94.25 180 LEU A O 1
ATOM 1460 N N . PHE A 1 181 ? 5.162 -4.810 -20.996 1.00 95.00 181 PHE A N 1
ATOM 1461 C CA . PHE A 1 181 ? 4.312 -3.627 -20.960 1.00 95.00 181 PHE A CA 1
ATOM 1462 C C . PHE A 1 181 ? 4.645 -2.662 -22.096 1.00 95.00 181 PHE A C 1
ATOM 1464 O O . PHE A 1 181 ? 3.752 -2.155 -22.771 1.00 95.00 181 PHE A O 1
ATOM 1471 N N . ASN A 1 182 ? 5.930 -2.382 -22.311 1.00 94.25 182 ASN A N 1
ATOM 1472 C CA . ASN A 1 182 ? 6.338 -1.433 -23.334 1.00 94.25 182 ASN A CA 1
ATOM 1473 C C . ASN A 1 182 ? 6.106 -1.986 -24.751 1.00 94.25 182 ASN A C 1
ATOM 1475 O O . ASN A 1 182 ? 5.616 -1.240 -25.598 1.00 94.25 182 ASN A O 1
ATOM 1479 N N . ASP A 1 183 ? 6.403 -3.269 -24.978 1.00 93.75 183 ASP A N 1
ATOM 1480 C CA . ASP A 1 183 ? 6.174 -3.955 -26.256 1.00 93.75 183 ASP A CA 1
ATOM 1481 C C . ASP A 1 183 ? 4.673 -4.095 -26.549 1.00 93.75 183 ASP A C 1
ATOM 1483 O O . ASP A 1 183 ? 4.220 -3.711 -27.624 1.00 93.75 183 ASP A O 1
ATOM 1487 N N . GLY A 1 184 ? 3.870 -4.524 -25.569 1.00 93.88 184 GLY A N 1
ATOM 1488 C CA . GLY A 1 184 ? 2.419 -4.670 -25.729 1.00 93.88 184 GLY A CA 1
ATOM 1489 C C . GLY A 1 184 ? 1.713 -3.353 -26.066 1.00 93.88 184 GLY A C 1
ATOM 1490 O O . GLY A 1 184 ? 0.774 -3.326 -26.866 1.00 93.88 184 GLY A O 1
ATOM 1491 N N . ARG A 1 185 ? 2.194 -2.223 -25.526 1.00 94.06 185 ARG A N 1
ATOM 1492 C CA . ARG A 1 185 ? 1.695 -0.893 -25.917 1.00 94.06 185 ARG A CA 1
ATOM 1493 C C . ARG A 1 185 ? 2.110 -0.512 -27.330 1.00 94.06 185 ARG A C 1
ATOM 1495 O O . ARG A 1 185 ? 1.282 0.037 -28.050 1.00 94.06 185 ARG A O 1
ATOM 1502 N N . GLU A 1 186 ? 3.347 -0.800 -27.731 1.00 93.25 186 GLU A N 1
ATOM 1503 C CA . GLU A 1 186 ? 3.814 -0.552 -29.100 1.00 93.25 186 GLU A CA 1
ATOM 1504 C C . GLU A 1 186 ? 2.986 -1.355 -30.118 1.00 93.25 186 GLU A C 1
ATOM 1506 O O . GLU A 1 186 ? 2.485 -0.781 -31.086 1.00 93.25 186 GLU A O 1
ATOM 1511 N N . GLU A 1 187 ? 2.748 -2.642 -29.852 1.00 94.38 187 GLU A N 1
ATOM 1512 C CA . GLU A 1 187 ? 1.902 -3.522 -30.672 1.00 94.38 187 GLU A CA 1
ATOM 1513 C C . GLU A 1 187 ? 0.451 -3.027 -30.754 1.00 94.38 187 GLU A C 1
ATOM 1515 O O . GLU A 1 187 ? -0.154 -3.022 -31.828 1.00 94.38 187 GLU A O 1
ATOM 1520 N N . SER A 1 188 ? -0.082 -2.518 -29.642 1.00 93.94 188 SER A N 1
ATOM 1521 C CA . SER A 1 188 ? -1.433 -1.947 -29.562 1.00 93.94 188 SER A CA 1
ATOM 1522 C C . SER A 1 188 ? -1.526 -0.504 -30.077 1.00 93.94 188 SER A C 1
ATOM 1524 O O . SER A 1 188 ? -2.576 0.127 -29.964 1.00 93.94 188 SER A O 1
ATOM 1526 N N . SER A 1 189 ? -0.445 0.049 -30.647 1.00 92.31 189 SER A N 1
ATOM 1527 C CA . SER A 1 189 ? -0.362 1.446 -31.111 1.00 92.31 189 SER A CA 1
ATOM 1528 C C . SER A 1 189 ? -0.683 2.489 -30.026 1.00 92.31 189 SER A C 1
ATOM 1530 O O . SER A 1 189 ? -1.124 3.603 -30.323 1.00 92.31 189 SER A O 1
ATOM 1532 N N . LEU A 1 190 ? -0.445 2.140 -28.762 1.00 91.75 190 LEU A N 1
ATOM 1533 C CA . LEU A 1 190 ? -0.584 3.021 -27.609 1.00 91.75 190 LEU A CA 1
ATOM 1534 C C . LEU A 1 190 ? 0.736 3.760 -27.329 1.00 91.75 190 LEU A C 1
ATOM 1536 O O . LEU A 1 190 ? 1.820 3.241 -27.607 1.00 91.75 190 LEU A O 1
ATOM 1540 N N . PRO A 1 191 ? 0.696 4.965 -26.729 1.00 90.69 191 PRO A N 1
ATOM 1541 C CA . PRO A 1 191 ? 1.914 5.681 -26.363 1.00 90.69 191 PRO A CA 1
ATOM 1542 C C . PRO A 1 191 ? 2.779 4.878 -25.382 1.00 90.69 191 PRO A C 1
ATOM 1544 O O . PRO A 1 191 ? 2.296 4.451 -24.330 1.00 90.69 191 PRO A O 1
ATOM 1547 N N . THR A 1 192 ? 4.063 4.709 -25.694 1.00 92.56 192 THR A N 1
ATOM 1548 C CA . THR A 1 192 ? 5.013 3.944 -24.874 1.00 92.56 192 THR A CA 1
ATOM 1549 C C . THR A 1 192 ? 5.658 4.792 -23.770 1.00 92.56 192 THR A C 1
ATOM 1551 O O . THR A 1 192 ? 5.731 6.021 -23.850 1.00 92.56 192 THR A O 1
ATOM 1554 N N . MET A 1 193 ? 6.157 4.127 -22.722 1.00 90.88 193 MET A N 1
ATOM 1555 C CA . MET A 1 193 ? 6.911 4.771 -21.631 1.00 90.88 193 MET A CA 1
ATOM 1556 C C . MET A 1 193 ? 8.400 4.903 -21.947 1.00 90.88 193 MET A C 1
ATOM 1558 O O . MET A 1 193 ? 9.077 5.798 -21.436 1.00 90.88 193 MET A O 1
ATOM 1562 N N . TYR A 1 194 ? 8.911 4.015 -22.796 1.00 92.19 194 TYR A N 1
ATOM 1563 C CA . TYR A 1 194 ? 10.305 3.956 -23.192 1.00 92.19 194 TYR A CA 1
ATOM 1564 C C . TYR A 1 194 ? 10.409 4.000 -24.712 1.00 92.19 194 TYR A C 1
ATOM 1566 O O . TYR A 1 194 ? 9.540 3.522 -25.438 1.00 92.19 194 TYR A O 1
ATOM 1574 N N . ARG A 1 195 ? 11.519 4.554 -25.215 1.00 87.44 195 ARG A N 1
ATOM 1575 C CA . ARG A 1 195 ? 11.757 4.634 -26.664 1.00 87.44 195 ARG A CA 1
ATOM 1576 C C . ARG A 1 195 ? 11.762 3.251 -27.329 1.00 87.44 195 ARG A C 1
ATOM 1578 O O . ARG A 1 195 ? 11.310 3.143 -28.458 1.00 87.44 195 ARG A O 1
ATOM 1585 N N . LYS A 1 196 ? 12.362 2.261 -26.663 1.00 84.62 196 LYS A N 1
ATOM 1586 C CA . LYS A 1 196 ? 12.419 0.840 -27.038 1.00 84.62 196 LYS A CA 1
ATOM 1587 C C . LYS A 1 196 ? 12.649 0.021 -25.775 1.00 84.62 196 LYS A C 1
ATOM 1589 O O . LYS A 1 196 ? 13.399 0.476 -24.907 1.00 84.62 196 LYS A O 1
ATOM 1594 N N . SER A 1 197 ? 12.133 -1.199 -25.721 1.00 82.38 197 SER A N 1
ATOM 1595 C CA . SER A 1 197 ? 12.356 -2.110 -24.588 1.00 82.38 197 SER A CA 1
ATOM 1596 C C . SER A 1 197 ? 13.833 -2.477 -24.419 1.00 82.38 197 SER A C 1
ATOM 1598 O O . SER A 1 197 ? 14.331 -2.558 -23.302 1.00 82.38 197 SER A O 1
ATOM 1600 N N . SER A 1 198 ? 14.603 -2.512 -25.514 1.00 76.31 198 SER A N 1
ATOM 1601 C CA . SER A 1 198 ? 16.068 -2.668 -25.488 1.00 76.31 198 SER A CA 1
ATOM 1602 C C . SER A 1 198 ? 16.817 -1.568 -24.719 1.00 76.31 198 SER A C 1
ATOM 1604 O O . SER A 1 198 ? 17.992 -1.732 -24.395 1.00 76.31 198 SER A O 1
ATOM 1606 N N . ASN A 1 199 ? 16.182 -0.417 -24.467 1.00 76.38 199 ASN A N 1
ATOM 1607 C CA . ASN A 1 199 ? 16.792 0.680 -23.714 1.00 76.38 199 ASN A CA 1
ATOM 1608 C C . ASN A 1 199 ? 16.696 0.470 -22.200 1.00 76.38 199 ASN A C 1
ATOM 1610 O O . ASN A 1 199 ? 17.412 1.140 -21.449 1.00 76.38 199 ASN A O 1
ATOM 1614 N N . LEU A 1 200 ? 15.846 -0.456 -21.754 1.00 78.31 200 LEU A N 1
ATOM 1615 C CA . LEU A 1 200 ? 15.861 -0.944 -20.388 1.00 78.31 200 LEU A CA 1
ATOM 1616 C C . LEU A 1 200 ? 17.145 -1.758 -20.226 1.00 78.31 200 LEU A C 1
ATOM 1618 O O . LEU A 1 200 ? 17.289 -2.857 -20.757 1.00 78.31 200 LEU A O 1
ATOM 1622 N N . LYS A 1 201 ? 18.124 -1.206 -19.504 1.00 70.31 201 LYS A N 1
ATOM 1623 C CA . LYS A 1 201 ? 19.361 -1.921 -19.151 1.00 70.31 201 LYS A CA 1
ATOM 1624 C C . LYS A 1 201 ? 19.073 -2.941 -18.043 1.00 70.31 201 LYS A C 1
ATOM 1626 O O . LYS A 1 201 ? 19.632 -2.846 -16.954 1.00 70.31 201 LYS A O 1
ATOM 1631 N N . GLY A 1 202 ? 18.170 -3.882 -18.325 1.00 68.19 202 GLY A N 1
ATOM 1632 C CA . GLY A 1 202 ? 17.607 -4.820 -17.357 1.00 68.19 202 GLY A CA 1
ATOM 1633 C C . GLY A 1 202 ? 18.667 -5.671 -16.670 1.00 68.19 202 GLY A C 1
ATOM 1634 O O . GLY A 1 202 ? 18.626 -5.815 -15.457 1.00 68.19 202 GLY A O 1
ATOM 1635 N N . HIS A 1 203 ? 19.690 -6.125 -17.403 1.00 71.06 203 HIS A N 1
ATOM 1636 C CA . HIS A 1 203 ? 20.796 -6.893 -16.819 1.00 71.06 203 HIS A CA 1
ATOM 1637 C C . HIS A 1 203 ? 21.522 -6.134 -15.696 1.00 71.06 203 HIS A C 1
ATOM 1639 O O . HIS A 1 203 ? 21.824 -6.732 -14.676 1.00 71.06 203 HIS A O 1
ATOM 1645 N N . THR A 1 204 ? 21.734 -4.819 -15.839 1.00 80.50 204 THR A N 1
ATOM 1646 C CA . THR A 1 204 ? 22.385 -3.996 -14.804 1.00 80.50 204 THR A CA 1
ATOM 1647 C C . THR A 1 204 ? 21.464 -3.751 -13.607 1.00 80.50 204 THR A C 1
ATOM 1649 O O . THR A 1 204 ? 21.924 -3.579 -12.483 1.00 80.50 204 THR A O 1
ATOM 1652 N N . PHE A 1 205 ? 20.145 -3.728 -13.815 1.00 86.19 205 PHE A N 1
ATOM 1653 C CA . PHE A 1 205 ? 19.186 -3.612 -12.715 1.00 86.19 205 PHE A CA 1
ATOM 1654 C C . PHE A 1 205 ? 19.187 -4.855 -11.810 1.00 86.19 205 PHE A C 1
ATOM 1656 O O . PHE A 1 205 ? 18.945 -4.738 -10.614 1.00 86.19 205 PHE A O 1
ATOM 1663 N N . LEU A 1 206 ? 19.519 -6.032 -12.345 1.00 88.75 206 LEU A N 1
ATOM 1664 C CA . LEU A 1 206 ? 19.569 -7.277 -11.570 1.00 88.75 206 LEU A CA 1
ATOM 1665 C C . LEU A 1 206 ? 20.730 -7.340 -10.563 1.00 88.75 206 LEU A C 1
ATOM 1667 O O . LEU A 1 206 ? 20.706 -8.203 -9.686 1.00 88.75 206 LEU A O 1
ATOM 1671 N N . ASP A 1 207 ? 21.690 -6.415 -10.636 1.00 87.56 207 ASP A N 1
ATOM 1672 C CA . ASP A 1 207 ? 22.838 -6.325 -9.721 1.00 87.56 207 ASP A CA 1
ATOM 1673 C C . ASP A 1 207 ? 22.485 -5.713 -8.345 1.00 87.56 207 ASP A C 1
ATO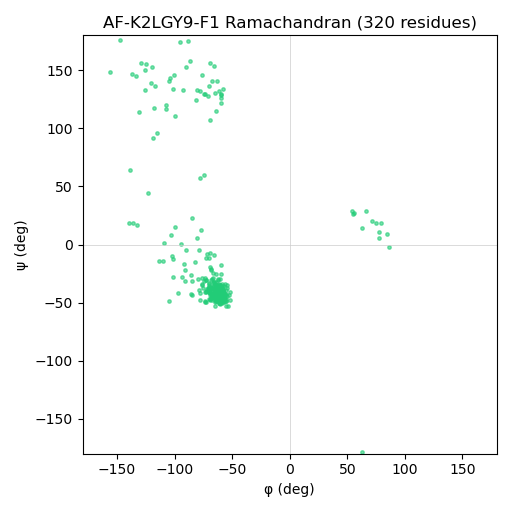M 1675 O O . ASP A 1 207 ? 23.365 -5.355 -7.564 1.00 87.56 207 ASP A O 1
ATOM 1679 N N . ILE A 1 208 ? 21.193 -5.579 -8.025 1.00 90.88 208 ILE A N 1
ATOM 1680 C CA . ILE A 1 208 ? 20.725 -5.086 -6.725 1.00 90.88 208 ILE A CA 1
ATOM 1681 C C . ILE A 1 208 ? 20.972 -6.131 -5.628 1.00 90.88 208 ILE A C 1
ATOM 1683 O O . ILE A 1 208 ? 20.550 -7.285 -5.735 1.00 90.88 208 ILE A O 1
ATOM 1687 N N . GLY A 1 209 ? 21.619 -5.694 -4.546 1.00 94.25 209 GLY A N 1
ATOM 1688 C CA . GLY A 1 209 ? 21.776 -6.457 -3.307 1.00 94.25 209 GLY A CA 1
ATOM 1689 C C . GLY A 1 209 ? 20.628 -6.251 -2.314 1.00 94.25 209 GLY A C 1
ATOM 1690 O O . GLY A 1 209 ? 19.733 -5.430 -2.523 1.00 94.25 209 GLY A O 1
ATOM 1691 N N . VAL A 1 210 ? 20.669 -7.003 -1.214 1.00 97.44 210 VAL A N 1
ATOM 1692 C CA . VAL A 1 210 ? 19.784 -6.783 -0.059 1.00 97.44 210 VAL A CA 1
ATOM 1693 C C . VAL A 1 210 ? 20.152 -5.459 0.611 1.00 97.44 210 VAL A C 1
ATOM 1695 O O . VAL A 1 210 ? 21.327 -5.098 0.680 1.00 97.44 210 VAL A O 1
ATOM 1698 N N . VAL A 1 211 ? 19.133 -4.728 1.049 1.00 97.38 211 VAL A N 1
ATOM 1699 C CA . VAL A 1 211 ? 19.266 -3.451 1.749 1.00 97.38 211 VAL A CA 1
ATOM 1700 C C . VAL A 1 211 ? 19.104 -3.687 3.248 1.00 97.38 211 VAL A C 1
ATOM 1702 O O . VAL A 1 211 ? 18.003 -3.989 3.701 1.00 97.38 211 VAL A O 1
ATOM 1705 N N . ASP A 1 212 ? 20.189 -3.532 4.001 1.00 94.75 212 ASP A N 1
ATOM 1706 C CA . ASP A 1 212 ? 20.227 -3.793 5.449 1.00 94.75 212 ASP A CA 1
ATOM 1707 C C . ASP A 1 212 ? 20.455 -2.510 6.275 1.00 94.75 212 ASP A C 1
ATOM 1709 O O . ASP A 1 212 ? 20.228 -2.487 7.483 1.00 94.75 212 ASP A O 1
ATOM 1713 N N . ASP A 1 213 ? 20.865 -1.417 5.627 1.00 95.50 213 ASP A N 1
ATOM 1714 C CA . ASP A 1 213 ? 21.178 -0.136 6.259 1.00 95.50 213 ASP A CA 1
ATOM 1715 C C . ASP A 1 213 ? 20.845 1.060 5.347 1.00 95.50 213 ASP A C 1
ATOM 1717 O O . ASP A 1 213 ? 20.460 0.911 4.185 1.00 95.50 213 ASP A O 1
ATOM 1721 N N . GLU A 1 214 ? 21.018 2.276 5.864 1.00 95.19 214 GLU A N 1
ATOM 1722 C CA . GLU A 1 214 ? 20.756 3.508 5.114 1.00 95.19 214 GLU A CA 1
ATOM 1723 C C . GLU A 1 214 ? 21.667 3.666 3.883 1.00 95.19 214 GLU A C 1
ATOM 1725 O O . GLU A 1 214 ? 21.240 4.151 2.834 1.00 95.19 214 GLU A O 1
ATOM 1730 N N . THR A 1 215 ? 22.926 3.227 3.966 1.00 95.31 215 THR A N 1
ATOM 1731 C CA . THR A 1 215 ? 23.894 3.393 2.868 1.00 95.31 215 THR A CA 1
ATOM 1732 C C . THR A 1 215 ? 23.513 2.517 1.674 1.00 95.31 215 THR A C 1
ATOM 1734 O O . THR A 1 215 ? 23.453 2.983 0.531 1.00 95.31 215 THR A O 1
ATOM 1737 N N . SER A 1 216 ? 23.202 1.251 1.939 1.00 96.25 216 SER A N 1
ATOM 1738 C CA . SER A 1 216 ? 22.676 0.302 0.960 1.00 96.25 216 SER A CA 1
ATOM 1739 C C . SER A 1 216 ? 21.299 0.727 0.443 1.00 96.25 216 SER A C 1
ATOM 1741 O O . SER A 1 216 ? 21.044 0.595 -0.756 1.00 96.25 216 SER A O 1
ATOM 1743 N N . ALA A 1 217 ? 20.452 1.333 1.282 1.00 96.56 217 ALA A N 1
ATOM 1744 C CA . ALA A 1 217 ? 19.170 1.905 0.875 1.00 96.56 217 ALA A CA 1
ATOM 1745 C C . ALA A 1 217 ? 19.333 3.044 -0.142 1.00 96.56 217 ALA A C 1
ATOM 1747 O O . ALA A 1 217 ? 18.689 3.032 -1.195 1.00 96.56 217 ALA A O 1
ATOM 1748 N N . VAL A 1 218 ? 20.231 3.999 0.116 1.00 96.19 218 VAL A N 1
ATOM 1749 C CA . VAL A 1 218 ? 20.552 5.086 -0.824 1.00 96.19 218 VAL A CA 1
ATOM 1750 C C . VAL A 1 218 ? 21.072 4.521 -2.147 1.00 96.19 218 VAL A C 1
ATOM 1752 O O . VAL A 1 218 ? 20.589 4.910 -3.216 1.00 96.19 218 VAL A O 1
ATOM 1755 N N . ALA A 1 219 ? 22.005 3.565 -2.093 1.00 96.25 219 ALA A N 1
ATOM 1756 C CA . ALA A 1 219 ? 22.537 2.911 -3.287 1.00 96.25 219 ALA A CA 1
ATOM 1757 C C . ALA A 1 219 ? 21.428 2.223 -4.104 1.00 96.25 219 ALA A C 1
ATOM 1759 O O . ALA A 1 219 ? 21.337 2.429 -5.317 1.00 96.25 219 ALA A O 1
ATOM 1760 N N . PHE A 1 220 ? 20.538 1.479 -3.442 1.00 97.25 220 PHE A N 1
ATOM 1761 C CA . PHE A 1 220 ? 19.381 0.831 -4.057 1.00 97.25 220 PHE A CA 1
ATOM 1762 C C . PHE A 1 220 ? 18.430 1.832 -4.725 1.00 97.25 220 PHE A C 1
ATOM 1764 O O . PHE A 1 220 ? 18.050 1.637 -5.883 1.00 97.25 220 PHE A O 1
ATOM 1771 N N . LEU A 1 221 ? 18.055 2.913 -4.036 1.00 97.19 221 LEU A N 1
ATOM 1772 C CA . LEU A 1 221 ? 17.113 3.912 -4.549 1.00 97.19 221 LEU A CA 1
ATOM 1773 C C . LEU A 1 221 ? 17.674 4.643 -5.774 1.00 97.19 221 LEU A C 1
ATOM 1775 O O . LEU A 1 221 ? 16.969 4.832 -6.770 1.00 97.19 221 LEU A O 1
ATOM 1779 N N . VAL A 1 222 ? 18.955 5.023 -5.731 1.00 96.12 222 VAL A N 1
ATOM 1780 C CA . VAL A 1 222 ? 19.648 5.659 -6.860 1.00 96.12 222 VAL A CA 1
ATOM 1781 C C . VAL A 1 222 ? 19.753 4.699 -8.042 1.00 96.12 222 VAL A C 1
ATOM 1783 O O . VAL A 1 222 ? 19.442 5.087 -9.171 1.00 96.12 222 VAL A O 1
ATOM 1786 N N . HIS A 1 223 ? 20.149 3.449 -7.795 1.00 95.25 223 HIS A N 1
ATOM 1787 C CA . HIS A 1 223 ? 20.281 2.428 -8.835 1.00 95.25 223 HIS A CA 1
ATOM 1788 C C . HIS A 1 223 ? 18.938 2.120 -9.504 1.00 95.25 223 HIS A C 1
ATOM 1790 O O . HIS A 1 223 ? 18.817 2.195 -10.727 1.00 95.25 223 HIS A O 1
ATOM 1796 N N . THR A 1 224 ? 17.897 1.880 -8.708 1.00 95.88 224 THR A N 1
ATOM 1797 C CA . THR A 1 224 ? 16.535 1.615 -9.194 1.00 95.88 224 THR A CA 1
ATOM 1798 C C . THR A 1 224 ? 16.012 2.787 -10.019 1.00 95.88 224 THR A C 1
ATOM 1800 O O . THR A 1 224 ? 15.536 2.597 -11.138 1.00 95.88 224 THR A O 1
ATOM 1803 N N . HIS A 1 225 ? 16.169 4.023 -9.531 1.00 95.44 225 HIS A N 1
ATOM 1804 C CA . HIS A 1 225 ? 15.760 5.212 -10.275 1.00 95.44 225 HIS A CA 1
ATOM 1805 C C . HIS A 1 225 ? 16.486 5.319 -11.621 1.00 95.44 225 HIS A C 1
ATOM 1807 O O . HIS A 1 225 ? 15.842 5.519 -12.649 1.00 95.44 225 HIS A O 1
ATOM 1813 N N . LYS A 1 226 ? 17.814 5.168 -11.626 1.00 93.88 226 LYS A N 1
ATOM 1814 C CA . LYS A 1 226 ? 18.654 5.273 -12.827 1.00 93.88 226 LYS A CA 1
ATOM 1815 C C . LYS A 1 226 ? 18.268 4.269 -13.913 1.00 93.88 226 LYS A C 1
ATOM 1817 O O . LYS A 1 226 ? 18.341 4.590 -15.098 1.00 93.88 226 LYS A O 1
ATOM 1822 N N . HIS A 1 227 ? 17.893 3.054 -13.520 1.00 93.06 227 HIS A N 1
ATOM 1823 C CA . HIS A 1 227 ? 17.643 1.965 -14.462 1.00 93.06 227 HIS A CA 1
ATOM 1824 C C . HIS A 1 227 ? 16.175 1.823 -14.883 1.00 93.06 227 HIS A C 1
ATOM 1826 O O . HIS A 1 227 ? 15.932 1.397 -16.010 1.00 93.06 227 HIS A O 1
ATOM 1832 N N . ILE A 1 228 ? 15.216 2.222 -14.040 1.00 93.12 228 ILE A N 1
ATOM 1833 C CA . ILE A 1 228 ? 13.779 2.081 -14.328 1.00 93.12 228 ILE A CA 1
ATOM 1834 C C . ILE A 1 228 ? 13.133 3.416 -14.704 1.00 93.12 228 ILE A C 1
ATOM 1836 O O . ILE A 1 228 ? 12.428 3.506 -15.707 1.00 93.12 228 ILE A O 1
ATOM 1840 N N . VAL A 1 229 ? 13.362 4.470 -13.921 1.00 94.31 229 VAL A N 1
ATOM 1841 C CA . VAL A 1 229 ? 12.563 5.705 -14.005 1.00 94.31 229 VAL A CA 1
ATOM 1842 C C . VAL A 1 229 ? 13.235 6.777 -14.856 1.00 94.31 229 VAL A C 1
ATOM 1844 O O . VAL A 1 229 ? 12.585 7.415 -15.681 1.00 94.31 229 VAL A O 1
ATOM 1847 N N . GLU A 1 230 ? 14.548 6.949 -14.716 1.00 93.88 230 GLU A N 1
ATOM 1848 C CA . GLU A 1 230 ? 15.325 7.935 -15.469 1.00 93.88 230 GLU A CA 1
ATOM 1849 C C . GLU A 1 230 ? 15.221 7.764 -16.999 1.00 93.88 230 GLU A C 1
ATOM 1851 O O . GLU A 1 230 ? 15.103 8.779 -17.694 1.00 93.88 230 GLU A O 1
ATOM 1856 N N . PRO A 1 231 ? 15.211 6.539 -17.571 1.00 93.25 231 PRO A N 1
ATOM 1857 C CA . PRO A 1 231 ? 15.015 6.368 -19.008 1.00 93.25 231 PRO A CA 1
ATOM 1858 C C . PRO A 1 231 ? 13.648 6.877 -19.485 1.00 93.25 231 PRO A C 1
ATOM 1860 O O . PRO A 1 231 ? 13.578 7.510 -20.540 1.00 93.25 231 PRO A O 1
ATOM 1863 N N . ALA A 1 232 ? 12.586 6.661 -18.698 1.00 93.44 232 ALA A N 1
ATOM 1864 C CA . ALA A 1 232 ? 11.253 7.188 -18.987 1.00 93.44 232 ALA A CA 1
ATOM 1865 C C . ALA A 1 232 ? 11.222 8.716 -18.844 1.00 93.44 232 ALA A C 1
ATOM 1867 O O . ALA A 1 232 ? 10.713 9.409 -19.722 1.00 93.44 232 ALA A O 1
ATOM 1868 N N . ASP A 1 233 ? 11.838 9.267 -17.792 1.00 94.38 233 ASP A N 1
ATOM 1869 C CA . ASP A 1 233 ? 11.917 10.719 -17.586 1.00 94.38 233 ASP A CA 1
ATOM 1870 C C . ASP A 1 233 ? 12.625 11.449 -18.734 1.00 94.38 233 ASP A C 1
ATOM 1872 O O . ASP A 1 233 ? 12.230 12.553 -19.103 1.00 94.38 233 ASP A O 1
ATOM 1876 N N . LYS A 1 234 ? 13.667 10.835 -19.304 1.00 93.62 234 LYS A N 1
ATOM 1877 C CA . LYS A 1 234 ? 14.410 11.383 -20.447 1.00 93.62 234 LYS A CA 1
ATOM 1878 C C . LYS A 1 234 ? 13.636 11.301 -21.758 1.00 93.62 234 LYS A C 1
ATOM 1880 O O . LYS A 1 234 ? 13.868 12.116 -22.648 1.00 93.62 234 LYS A O 1
ATOM 1885 N N . PHE A 1 235 ? 12.775 10.299 -21.907 1.00 93.69 235 PHE A N 1
ATOM 1886 C CA . PHE A 1 235 ? 12.004 10.084 -23.127 1.00 93.69 235 PHE A CA 1
ATOM 1887 C C . PHE A 1 235 ? 10.716 10.914 -23.154 1.00 93.69 235 PHE A C 1
ATOM 1889 O O . PHE A 1 235 ? 10.392 11.528 -24.170 1.00 93.69 235 PHE A O 1
ATOM 1896 N N . LEU A 1 236 ? 9.998 10.960 -22.034 1.00 94.38 236 LEU A N 1
ATOM 1897 C CA . LEU A 1 236 ? 8.707 11.622 -21.918 1.00 94.38 236 LEU A CA 1
ATOM 1898 C C . LEU A 1 236 ? 8.873 13.131 -21.736 1.00 94.38 236 LEU A C 1
ATOM 1900 O O . LEU A 1 236 ? 9.607 13.603 -20.866 1.00 94.38 236 LEU A O 1
ATOM 1904 N N . ARG A 1 237 ? 8.109 13.927 -22.492 1.00 92.44 237 ARG A N 1
ATOM 1905 C CA . ARG A 1 237 ? 8.066 15.381 -22.283 1.00 92.44 237 ARG A CA 1
ATOM 1906 C C . ARG A 1 237 ? 7.579 15.687 -20.862 1.00 92.44 237 ARG A C 1
ATOM 1908 O O . ARG A 1 237 ? 6.476 15.294 -20.493 1.00 92.44 237 ARG A O 1
ATOM 1915 N N . GLY A 1 238 ? 8.403 16.400 -20.088 1.00 91.25 238 GLY A N 1
ATOM 1916 C CA . GLY A 1 238 ? 8.129 16.726 -18.681 1.00 91.25 238 GLY A CA 1
ATOM 1917 C C . GLY A 1 238 ? 8.367 15.573 -17.694 1.00 91.25 238 GLY A C 1
ATOM 1918 O O . GLY A 1 238 ? 8.077 15.730 -16.506 1.00 91.25 238 GLY A O 1
ATOM 1919 N N . GLY A 1 239 ? 8.892 14.442 -18.173 1.00 94.12 239 GLY A N 1
ATOM 1920 C CA . GLY A 1 239 ? 9.102 13.217 -17.413 1.00 94.12 239 GLY A CA 1
ATOM 1921 C C . GLY A 1 239 ? 7.816 12.580 -16.883 1.00 94.12 239 GLY A C 1
ATOM 1922 O O . GLY A 1 239 ? 6.711 13.091 -17.069 1.00 94.12 239 GLY A O 1
ATOM 1923 N N . VAL A 1 240 ? 7.965 11.477 -16.154 1.00 94.06 240 VAL A N 1
ATOM 1924 C CA . VAL A 1 240 ? 6.866 10.687 -15.564 1.00 94.06 240 VAL A CA 1
ATOM 1925 C C . VAL A 1 240 ? 5.943 11.556 -14.699 1.00 94.06 240 VAL A C 1
ATOM 1927 O O . VAL A 1 240 ? 4.732 11.361 -14.649 1.00 94.06 240 VAL A O 1
ATOM 1930 N N . ALA A 1 241 ? 6.507 12.557 -14.019 1.00 92.56 241 ALA A N 1
ATOM 1931 C CA . ALA A 1 241 ? 5.758 13.391 -13.088 1.00 92.56 241 ALA A CA 1
ATOM 1932 C C . ALA A 1 241 ? 4.737 14.303 -13.789 1.00 92.56 241 ALA A C 1
ATOM 1934 O O . ALA A 1 241 ? 3.624 14.472 -13.278 1.00 92.56 241 ALA A O 1
ATOM 1935 N N . LYS A 1 242 ? 5.109 14.911 -14.927 1.00 93.62 242 LYS A N 1
ATOM 1936 C CA . LYS A 1 242 ? 4.309 15.960 -15.584 1.00 93.62 242 LYS A CA 1
ATOM 1937 C C . LYS A 1 242 ? 3.674 15.525 -16.901 1.00 93.62 242 LYS A C 1
ATOM 1939 O O . LYS A 1 242 ? 2.787 16.240 -17.352 1.00 93.62 242 LYS A O 1
ATOM 1944 N N . ASN A 1 243 ? 4.088 14.403 -17.483 1.00 95.88 243 ASN A N 1
ATOM 1945 C CA . ASN A 1 243 ? 3.543 13.918 -18.745 1.00 95.88 243 ASN A CA 1
ATOM 1946 C C . ASN A 1 243 ? 2.038 13.610 -18.640 1.00 95.88 243 ASN A C 1
ATOM 1948 O O . ASN A 1 243 ? 1.607 12.954 -17.694 1.00 95.88 243 ASN A O 1
ATOM 1952 N N . ASP A 1 244 ? 1.249 14.099 -19.598 1.00 94.00 244 ASP A N 1
ATOM 1953 C CA . ASP A 1 244 ? -0.213 14.019 -19.527 1.00 94.00 244 ASP A CA 1
ATOM 1954 C C . ASP A 1 244 ? -0.740 12.606 -19.783 1.00 94.00 244 ASP A C 1
ATOM 1956 O O . ASP A 1 244 ? -1.583 12.152 -19.015 1.00 94.00 244 ASP A O 1
ATOM 1960 N N . MET A 1 245 ? -0.166 11.873 -20.748 1.00 93.06 245 MET A N 1
ATOM 1961 C CA . MET A 1 245 ? -0.507 10.463 -20.988 1.00 93.06 245 MET A CA 1
ATOM 1962 C C . MET A 1 245 ? -0.263 9.625 -19.733 1.00 93.06 245 MET A C 1
ATOM 1964 O O . MET A 1 245 ? -1.127 8.868 -19.308 1.00 93.06 245 MET A O 1
ATOM 1968 N N . VAL A 1 246 ? 0.876 9.822 -19.068 1.00 93.88 246 VAL A N 1
ATOM 1969 C CA . VAL A 1 246 ? 1.200 9.061 -17.853 1.00 93.88 246 VAL A CA 1
ATOM 1970 C C . VAL A 1 246 ? 0.243 9.382 -16.701 1.00 93.88 246 VAL A C 1
ATOM 1972 O O . VAL A 1 246 ? -0.055 8.514 -15.888 1.00 93.88 246 VAL A O 1
ATOM 1975 N N . LYS A 1 247 ? -0.270 10.614 -16.614 1.00 93.75 247 LYS A N 1
ATOM 1976 C CA . LYS A 1 247 ? -1.271 10.974 -15.599 1.00 93.75 247 LYS A CA 1
ATOM 1977 C C . LYS A 1 247 ? -2.640 10.367 -15.890 1.00 93.75 247 LYS A C 1
ATOM 1979 O O . LYS A 1 247 ? -3.319 9.993 -14.939 1.00 93.75 247 LYS A O 1
ATOM 1984 N N . SER A 1 248 ? -3.059 10.342 -17.154 1.00 91.62 248 SER A N 1
ATOM 1985 C CA . SER A 1 248 ? -4.405 9.913 -17.539 1.00 91.62 248 SER A CA 1
ATOM 1986 C C . SER A 1 248 ? -4.520 8.406 -17.726 1.00 91.62 248 SER A C 1
ATOM 1988 O O . SER A 1 248 ? -5.503 7.819 -17.292 1.00 91.62 248 SER A O 1
ATOM 1990 N N . GLU A 1 249 ? -3.531 7.785 -18.365 1.00 92.00 249 GLU A N 1
ATOM 1991 C CA . GLU A 1 249 ? -3.579 6.378 -18.771 1.00 92.00 249 GLU A CA 1
ATOM 1992 C C . GLU A 1 249 ? -2.798 5.460 -17.833 1.00 92.00 249 GLU A C 1
ATOM 1994 O O . GLU A 1 249 ? -3.168 4.302 -17.700 1.00 92.00 249 GLU A O 1
ATOM 1999 N N . LEU A 1 250 ? -1.751 5.965 -17.165 1.00 94.38 250 LEU A N 1
ATOM 2000 C CA . LEU A 1 250 ? -0.863 5.160 -16.311 1.00 94.38 250 LEU A CA 1
ATOM 2001 C C . LEU A 1 250 ? -0.783 5.671 -14.859 1.00 94.38 250 LEU A C 1
ATOM 2003 O O . LEU A 1 250 ? 0.319 5.778 -14.302 1.00 94.38 250 LEU A O 1
ATOM 2007 N N . PRO A 1 251 ? -1.910 6.035 -14.212 1.00 93.38 251 PRO A N 1
ATOM 2008 C CA . PRO A 1 251 ? -1.884 6.683 -12.904 1.00 93.38 251 PRO A CA 1
ATOM 2009 C C . PRO A 1 251 ? -1.270 5.799 -11.811 1.00 93.38 251 PRO A C 1
ATOM 2011 O O . PRO A 1 251 ? -0.651 6.331 -10.887 1.00 93.38 251 PRO A O 1
ATOM 2014 N N . ILE A 1 252 ? -1.392 4.471 -11.917 1.00 94.38 252 ILE A N 1
ATOM 2015 C CA . ILE A 1 252 ? -0.914 3.530 -10.897 1.00 94.38 252 ILE A CA 1
ATOM 2016 C C . ILE A 1 252 ? 0.601 3.368 -11.015 1.00 94.38 252 ILE A C 1
ATOM 2018 O O . ILE A 1 252 ? 1.326 3.525 -10.030 1.00 94.38 252 ILE A O 1
ATOM 2022 N N . LEU A 1 253 ? 1.102 3.154 -12.235 1.00 95.56 253 LEU A N 1
ATOM 2023 C CA . LEU A 1 253 ? 2.544 3.106 -12.493 1.00 95.56 253 LEU A CA 1
ATOM 2024 C C . LEU A 1 253 ? 3.221 4.449 -12.202 1.00 95.56 253 LEU A C 1
ATOM 2026 O O . LEU A 1 253 ? 4.317 4.508 -11.643 1.00 95.56 253 LEU A O 1
ATOM 2030 N N . ARG A 1 254 ? 2.541 5.560 -12.500 1.00 96.00 254 ARG A N 1
ATOM 2031 C CA . ARG A 1 254 ? 3.001 6.889 -12.098 1.00 96.00 254 ARG A CA 1
ATOM 2032 C C . ARG A 1 254 ? 3.142 6.987 -10.582 1.00 96.00 254 ARG A C 1
ATOM 2034 O O . ARG A 1 254 ? 4.148 7.508 -10.106 1.00 96.00 254 ARG A O 1
ATOM 2041 N N . HIS A 1 255 ? 2.148 6.520 -9.828 1.00 95.75 255 HIS A N 1
ATOM 2042 C CA . HIS A 1 255 ? 2.159 6.563 -8.368 1.00 95.75 255 HIS A CA 1
ATOM 2043 C C . HIS A 1 255 ? 3.349 5.790 -7.780 1.00 95.75 255 HIS A C 1
ATOM 2045 O O . HIS A 1 255 ? 4.079 6.342 -6.955 1.00 95.75 255 HIS A O 1
ATOM 2051 N N . SER A 1 256 ? 3.622 4.574 -8.269 1.00 96.94 256 SER A N 1
ATOM 2052 C CA . SER A 1 256 ? 4.763 3.769 -7.806 1.00 96.94 256 SER A CA 1
ATOM 2053 C C . SER A 1 256 ? 6.119 4.408 -8.146 1.00 96.94 256 SER A C 1
ATOM 2055 O O . SER A 1 256 ? 7.025 4.437 -7.310 1.00 96.94 256 SER A O 1
ATOM 2057 N N . PHE A 1 257 ? 6.264 5.029 -9.321 1.00 97.19 257 PHE A N 1
ATOM 2058 C CA . PHE A 1 257 ? 7.486 5.765 -9.675 1.00 97.19 257 PHE A CA 1
ATOM 2059 C C . PHE A 1 257 ? 7.665 7.040 -8.844 1.00 97.19 257 PHE A C 1
ATOM 2061 O O . PHE A 1 257 ? 8.788 7.382 -8.463 1.00 97.19 257 PHE A O 1
ATOM 2068 N N . MET A 1 258 ? 6.575 7.744 -8.528 1.00 96.88 258 MET A N 1
ATOM 2069 C CA . MET A 1 258 ? 6.620 8.904 -7.635 1.00 96.88 258 MET A CA 1
ATOM 2070 C C . MET A 1 258 ? 6.992 8.509 -6.201 1.00 96.88 258 MET A C 1
ATOM 2072 O O . MET A 1 258 ? 7.724 9.262 -5.559 1.00 96.88 258 MET A O 1
ATOM 2076 N N . ARG A 1 259 ? 6.585 7.322 -5.734 1.00 96.69 259 ARG A N 1
ATOM 2077 C CA . ARG A 1 259 ? 7.012 6.754 -4.446 1.00 96.69 259 ARG A CA 1
ATOM 2078 C C . ARG A 1 259 ? 8.518 6.534 -4.383 1.00 96.69 259 ARG A C 1
ATOM 2080 O O . ARG A 1 259 ? 9.173 7.041 -3.475 1.00 96.69 259 ARG A O 1
ATOM 2087 N N . LEU A 1 260 ? 9.090 5.868 -5.389 1.00 97.12 260 LEU A N 1
ATOM 2088 C CA . LEU A 1 260 ? 10.544 5.695 -5.501 1.00 97.12 260 LEU A CA 1
ATOM 2089 C C . LEU A 1 260 ? 11.275 7.047 -5.500 1.00 97.12 260 LEU A C 1
ATOM 2091 O O . LEU A 1 260 ? 12.279 7.208 -4.807 1.00 97.12 260 LEU A O 1
ATOM 2095 N N . LYS A 1 261 ? 10.767 8.038 -6.246 1.00 95.62 261 LYS A N 1
ATOM 2096 C CA . LYS A 1 261 ? 11.337 9.395 -6.253 1.00 95.62 261 LYS A CA 1
ATOM 2097 C C . LYS A 1 261 ? 11.255 10.067 -4.883 1.00 95.62 261 LYS A C 1
ATOM 2099 O O . LYS A 1 261 ? 12.220 10.715 -4.497 1.00 95.62 261 LYS A O 1
ATOM 2104 N N . ALA A 1 262 ? 10.151 9.917 -4.154 1.00 95.25 262 ALA A N 1
ATOM 2105 C CA . ALA A 1 262 ? 9.988 10.504 -2.826 1.00 95.25 262 ALA A CA 1
ATOM 2106 C C . ALA A 1 262 ? 10.993 9.923 -1.821 1.00 95.25 262 ALA A C 1
ATOM 2108 O O . ALA A 1 262 ? 11.712 10.692 -1.185 1.00 95.25 262 ALA A O 1
ATOM 2109 N N . TYR A 1 263 ? 11.123 8.592 -1.754 1.00 96.00 263 TYR A N 1
ATOM 2110 C CA . TYR A 1 263 ? 12.131 7.941 -0.909 1.00 96.00 263 TYR A CA 1
ATOM 2111 C C . TYR A 1 263 ? 13.551 8.333 -1.308 1.00 96.00 263 TYR A C 1
ATOM 2113 O O . TYR A 1 263 ? 14.342 8.744 -0.463 1.00 96.00 263 TYR A O 1
ATOM 2121 N N . ARG A 1 264 ? 13.874 8.282 -2.607 1.00 95.12 264 ARG A N 1
ATOM 2122 C CA . ARG A 1 264 ? 15.186 8.713 -3.103 1.00 95.12 264 ARG A CA 1
ATOM 2123 C C . ARG A 1 264 ? 15.480 10.148 -2.680 1.00 95.12 264 ARG A C 1
ATOM 2125 O O . ARG A 1 264 ? 16.563 10.411 -2.174 1.00 95.12 264 ARG A O 1
ATOM 2132 N N . ASN A 1 265 ? 14.536 11.065 -2.877 1.00 92.81 265 ASN A N 1
ATOM 2133 C CA . ASN A 1 265 ? 14.743 12.460 -2.527 1.00 92.81 265 ASN A CA 1
ATOM 2134 C C . ASN A 1 265 ? 14.995 12.619 -1.025 1.00 92.81 265 ASN A C 1
ATOM 2136 O O . ASN A 1 265 ? 15.919 13.341 -0.666 1.00 92.81 265 ASN A O 1
ATOM 2140 N N . LYS A 1 266 ? 14.232 11.915 -0.175 1.00 92.12 266 LYS A N 1
ATOM 2141 C CA . LYS A 1 266 ? 14.389 11.972 1.283 1.00 92.12 266 LYS A CA 1
ATOM 2142 C C . LYS A 1 266 ? 15.793 11.604 1.748 1.00 92.12 266 LYS A C 1
ATOM 2144 O O . LYS A 1 266 ? 16.356 12.323 2.563 1.00 92.12 266 LYS A O 1
ATOM 2149 N N . PHE A 1 267 ? 16.344 10.512 1.228 1.00 89.00 267 PHE A N 1
ATOM 2150 C CA . PHE A 1 267 ? 17.629 9.992 1.700 1.00 89.00 267 PHE A CA 1
ATOM 2151 C C . PHE A 1 267 ? 18.837 10.532 0.917 1.00 89.00 267 PHE A C 1
ATOM 2153 O O . PHE A 1 267 ? 19.967 10.425 1.377 1.00 89.00 267 PHE A O 1
ATOM 2160 N N . CYS A 1 268 ? 18.634 11.113 -0.272 1.00 85.06 268 CYS A N 1
ATOM 2161 C CA . CYS A 1 268 ? 19.729 11.623 -1.110 1.00 85.06 268 CYS A CA 1
ATOM 2162 C C . CYS A 1 268 ? 19.913 13.149 -1.051 1.00 85.06 268 CYS A C 1
ATOM 2164 O O . CYS A 1 268 ? 20.911 13.647 -1.577 1.00 85.06 268 CYS A O 1
ATOM 2166 N N . HIS A 1 269 ? 18.963 13.905 -0.491 1.00 79.06 269 HIS A N 1
ATOM 2167 C CA . HIS A 1 269 ? 19.033 15.366 -0.422 1.00 79.06 269 HIS A CA 1
ATOM 2168 C C . HIS A 1 269 ? 19.079 15.860 1.021 1.00 79.06 269 HIS A C 1
ATOM 2170 O O . HIS A 1 269 ? 18.324 15.405 1.870 1.00 79.06 269 HIS A O 1
ATOM 2176 N N . ILE A 1 270 ? 19.957 16.836 1.267 1.00 68.12 270 ILE A N 1
ATOM 2177 C CA . ILE A 1 270 ? 20.129 17.471 2.581 1.00 68.12 270 ILE A CA 1
ATOM 2178 C C . ILE A 1 270 ? 18.908 18.338 2.927 1.00 68.12 270 ILE A C 1
ATOM 2180 O O . ILE A 1 270 ? 18.473 18.364 4.073 1.00 68.12 270 ILE A O 1
ATOM 2184 N N . GLU A 1 271 ? 18.330 19.016 1.932 1.00 74.19 271 GLU A N 1
ATOM 2185 C CA . GLU A 1 271 ? 17.141 19.855 2.087 1.00 74.19 271 GLU A CA 1
ATOM 2186 C C . GLU A 1 271 ? 16.058 19.432 1.095 1.00 74.19 271 GLU A C 1
ATOM 2188 O O . GLU A 1 271 ? 16.311 19.248 -0.100 1.00 74.19 271 GLU A O 1
ATOM 2193 N N . LEU A 1 272 ? 14.833 19.294 1.599 1.00 78.06 272 LEU A N 1
ATOM 2194 C CA . LEU A 1 272 ? 13.657 18.953 0.812 1.00 78.06 272 LEU A CA 1
ATOM 2195 C C . LEU A 1 272 ? 12.792 20.188 0.614 1.00 78.06 272 LEU A C 1
ATOM 2197 O O . LEU A 1 272 ? 12.566 20.981 1.525 1.00 78.06 272 LEU A O 1
ATOM 2201 N N . THR A 1 273 ? 12.244 20.321 -0.589 1.00 86.31 273 THR A N 1
ATOM 2202 C CA . THR A 1 273 ? 11.166 21.283 -0.825 1.00 86.31 273 THR A CA 1
ATOM 2203 C C . THR A 1 273 ? 9.911 20.873 -0.034 1.00 86.31 273 THR A C 1
ATOM 2205 O O . THR A 1 273 ? 9.698 19.675 0.188 1.00 86.31 273 THR A O 1
ATOM 2208 N N . PRO A 1 274 ? 9.020 21.815 0.328 1.00 87.50 274 PRO A N 1
ATOM 2209 C CA . PRO A 1 274 ? 7.777 21.487 1.035 1.00 87.50 274 PRO A CA 1
ATOM 2210 C C . PRO A 1 274 ? 6.904 20.461 0.295 1.00 87.50 274 PRO A C 1
ATOM 2212 O O . PRO A 1 274 ? 6.262 19.613 0.911 1.00 87.50 274 PRO A O 1
ATOM 2215 N N . GLU A 1 275 ? 6.906 20.504 -1.040 1.00 85.56 275 GLU A N 1
ATOM 2216 C CA . GLU A 1 275 ? 6.175 19.554 -1.884 1.00 85.56 275 GLU A CA 1
ATOM 2217 C C . GLU A 1 275 ? 6.752 18.136 -1.784 1.00 85.56 275 GLU A C 1
ATOM 2219 O O . GLU A 1 275 ? 6.001 17.166 -1.671 1.00 85.56 275 GLU A O 1
ATOM 2224 N N . THR A 1 276 ? 8.083 18.008 -1.796 1.00 85.31 276 THR A N 1
ATOM 2225 C CA . THR A 1 276 ? 8.761 16.713 -1.655 1.00 85.31 276 THR A CA 1
ATOM 2226 C C . THR A 1 276 ? 8.631 16.138 -0.251 1.00 85.31 276 THR A C 1
ATOM 2228 O O . THR A 1 276 ? 8.464 14.928 -0.130 1.00 85.31 276 THR A O 1
ATOM 2231 N N . GLU A 1 277 ? 8.636 16.983 0.785 1.00 89.25 277 GLU A N 1
ATOM 2232 C CA . GLU A 1 277 ? 8.387 16.540 2.162 1.00 89.25 277 GLU A CA 1
ATOM 2233 C C . GLU A 1 277 ? 6.966 15.991 2.287 1.00 89.25 277 GLU A C 1
ATOM 2235 O O . GLU A 1 277 ? 6.778 14.861 2.718 1.00 89.25 277 GLU A O 1
ATOM 2240 N N . LYS A 1 278 ? 5.962 16.727 1.789 1.00 91.31 278 LYS A N 1
ATOM 2241 C CA . LYS A 1 278 ? 4.566 16.269 1.793 1.00 91.31 278 LYS A CA 1
ATOM 2242 C C . LYS A 1 278 ? 4.385 14.944 1.047 1.00 91.31 278 LYS A C 1
ATOM 2244 O O . LYS A 1 278 ? 3.631 14.086 1.502 1.00 91.31 278 LYS A O 1
ATOM 2249 N N . ALA A 1 279 ? 5.055 14.774 -0.095 1.00 91.56 279 ALA A N 1
ATOM 2250 C CA . ALA A 1 279 ? 5.021 13.519 -0.841 1.00 91.56 279 ALA A CA 1
ATOM 2251 C C . ALA A 1 279 ? 5.639 12.366 -0.034 1.00 91.56 279 ALA A C 1
ATOM 2253 O O . ALA A 1 279 ? 5.025 11.306 0.063 1.00 91.56 279 ALA A O 1
ATOM 2254 N N . TYR A 1 280 ? 6.805 12.579 0.585 1.00 93.81 280 TYR A N 1
ATOM 2255 C CA . TYR A 1 280 ? 7.427 11.592 1.469 1.00 93.81 280 TYR A CA 1
ATOM 2256 C C . TYR A 1 280 ? 6.518 11.239 2.652 1.00 93.81 280 TYR A C 1
ATOM 2258 O O . TYR A 1 280 ? 6.238 10.061 2.856 1.00 93.81 280 TYR A O 1
ATOM 2266 N N . SER A 1 281 ? 5.979 12.237 3.363 1.00 93.25 281 SER A N 1
ATOM 2267 C CA . SER A 1 281 ? 5.051 12.030 4.482 1.00 93.25 281 SER A CA 1
ATOM 2268 C C . SER A 1 281 ? 3.811 11.226 4.075 1.00 93.25 281 SER A C 1
ATOM 2270 O O . SER A 1 281 ? 3.323 10.405 4.844 1.00 93.25 281 SER A O 1
ATOM 2272 N N . SER A 1 282 ? 3.306 11.424 2.855 1.00 93.88 282 SER A N 1
ATOM 2273 C CA . SER A 1 282 ? 2.188 10.633 2.335 1.00 93.88 282 SER A CA 1
ATOM 2274 C C . SER A 1 282 ? 2.563 9.161 2.146 1.00 93.88 282 SER A C 1
ATOM 2276 O O . SER A 1 282 ? 1.790 8.288 2.531 1.00 93.88 282 SER A O 1
ATOM 2278 N N . PHE A 1 283 ? 3.732 8.873 1.565 1.00 95.56 283 PHE A N 1
ATOM 2279 C CA . PHE A 1 283 ? 4.160 7.497 1.292 1.00 95.56 283 PHE A CA 1
ATOM 2280 C C . PHE A 1 283 ? 4.627 6.752 2.540 1.00 95.56 283 PHE A C 1
ATOM 2282 O O . PHE A 1 283 ? 4.29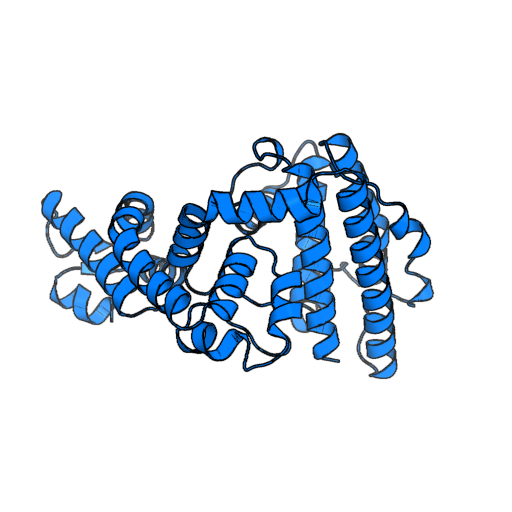6 5.582 2.693 1.00 95.56 283 PHE A O 1
ATOM 2289 N N . ILE A 1 284 ? 5.321 7.418 3.467 1.00 94.94 284 ILE A N 1
ATOM 2290 C CA . ILE A 1 284 ? 5.694 6.802 4.747 1.00 94.94 284 ILE A CA 1
ATOM 2291 C C . ILE A 1 284 ? 4.448 6.474 5.584 1.00 94.94 284 ILE A C 1
ATOM 2293 O O . ILE A 1 284 ? 4.402 5.446 6.254 1.00 94.94 284 ILE A O 1
ATOM 2297 N N . ASN A 1 285 ? 3.396 7.297 5.493 1.00 91.88 285 ASN A N 1
ATOM 2298 C CA . ASN A 1 285 ? 2.107 6.989 6.105 1.00 91.88 285 ASN A CA 1
ATOM 2299 C C . ASN A 1 285 ? 1.439 5.761 5.472 1.00 91.88 285 ASN A C 1
ATOM 2301 O O . ASN A 1 285 ? 0.896 4.924 6.181 1.00 91.88 285 ASN A O 1
ATOM 2305 N N . GLU A 1 286 ? 1.500 5.632 4.147 1.00 90.75 286 GLU A N 1
ATOM 2306 C CA . GLU A 1 286 ? 0.926 4.491 3.427 1.00 90.75 286 GLU A CA 1
ATOM 2307 C C . GLU A 1 286 ? 1.675 3.174 3.699 1.00 90.75 286 GLU A C 1
ATOM 2309 O O . GLU A 1 286 ? 1.050 2.142 3.954 1.00 90.75 286 GLU A O 1
ATOM 2314 N N . ASP A 1 287 ? 3.008 3.203 3.640 1.00 92.88 287 ASP A N 1
ATOM 2315 C CA . ASP A 1 287 ? 3.843 2.003 3.705 1.00 92.88 287 ASP A CA 1
ATOM 2316 C C . ASP A 1 287 ? 4.137 1.559 5.153 1.00 92.88 287 ASP A C 1
ATOM 2318 O O . ASP A 1 287 ? 4.289 0.355 5.403 1.00 92.88 287 ASP A O 1
ATOM 2322 N N . PHE A 1 288 ? 4.215 2.515 6.092 1.00 92.44 288 PHE A N 1
ATOM 2323 C CA . PHE A 1 288 ? 4.748 2.326 7.450 1.00 92.44 288 PHE A CA 1
ATOM 2324 C C . PHE A 1 288 ? 3.961 3.041 8.560 1.00 92.44 288 PHE A C 1
ATOM 2326 O O . PHE A 1 288 ? 4.485 3.230 9.657 1.00 92.44 288 PHE A O 1
ATOM 2333 N N . ASP A 1 289 ? 2.713 3.442 8.304 1.00 88.81 289 ASP A N 1
ATOM 2334 C CA . ASP A 1 289 ? 1.850 4.134 9.278 1.00 88.81 289 ASP A CA 1
ATOM 2335 C C . ASP A 1 289 ? 2.507 5.398 9.882 1.00 88.81 289 ASP A C 1
ATOM 2337 O O . ASP A 1 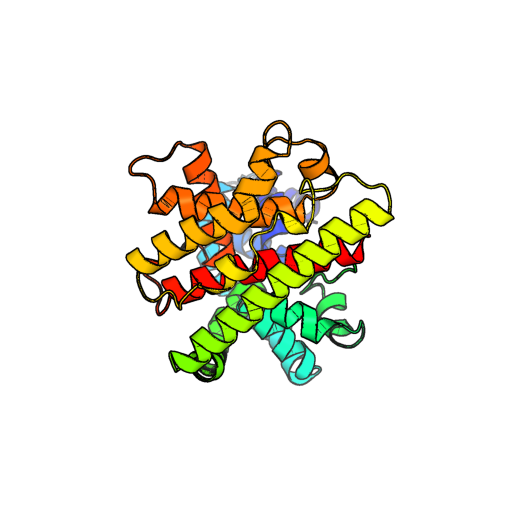289 ? 2.253 5.777 11.024 1.00 88.81 289 ASP A O 1
ATOM 2341 N N . GLY A 1 290 ? 3.397 6.042 9.120 1.00 90.94 290 GLY A N 1
ATOM 2342 C CA . GLY A 1 290 ? 4.056 7.294 9.495 1.00 90.94 290 GLY A CA 1
ATOM 2343 C C . GLY A 1 290 ? 5.327 7.113 10.323 1.00 90.94 290 GLY A C 1
ATOM 2344 O O . GLY A 1 290 ? 5.990 8.102 10.638 1.00 90.94 290 GLY A O 1
ATOM 2345 N N . ILE A 1 291 ? 5.685 5.874 10.659 1.00 92.75 291 ILE A N 1
ATOM 2346 C CA . ILE A 1 291 ? 6.902 5.554 11.401 1.00 92.75 291 ILE A CA 1
ATOM 2347 C C . ILE A 1 291 ? 8.091 5.624 10.442 1.00 92.75 291 ILE A C 1
ATOM 2349 O O . ILE A 1 291 ? 8.053 5.074 9.341 1.00 92.75 291 ILE A O 1
ATOM 2353 N N . ASP A 1 292 ? 9.156 6.305 10.865 1.00 92.62 292 ASP A N 1
ATOM 2354 C CA . ASP A 1 292 ? 10.371 6.409 10.063 1.00 92.62 292 ASP A CA 1
ATOM 2355 C C . ASP A 1 292 ? 11.020 5.034 9.850 1.00 92.62 292 ASP A C 1
ATOM 2357 O O . ASP A 1 292 ? 11.084 4.213 10.766 1.00 92.62 292 ASP A O 1
ATOM 2361 N N . VAL A 1 293 ? 11.544 4.805 8.644 1.00 94.44 293 VAL A N 1
ATOM 2362 C CA . VAL A 1 293 ? 12.168 3.537 8.239 1.00 94.44 293 VAL A CA 1
ATOM 2363 C C . VAL A 1 293 ? 13.280 3.118 9.204 1.00 94.44 293 VAL A C 1
ATOM 2365 O O . VAL A 1 293 ? 13.399 1.937 9.522 1.00 94.44 293 VAL A O 1
ATOM 2368 N N . SER A 1 294 ? 14.061 4.073 9.714 1.00 93.38 294 SER A N 1
ATOM 2369 C CA . SER A 1 294 ? 15.169 3.805 10.641 1.00 93.38 294 SER A CA 1
ATOM 2370 C C . SER A 1 294 ? 14.719 3.319 12.025 1.00 93.38 294 SER A C 1
ATOM 2372 O O . SER A 1 294 ? 15.496 2.677 12.729 1.00 93.38 294 SER A O 1
ATOM 2374 N N . ALA A 1 295 ? 13.471 3.596 12.413 1.00 94.69 295 ALA A N 1
ATOM 2375 C CA . ALA A 1 295 ? 12.898 3.194 13.696 1.00 94.69 295 ALA A CA 1
ATOM 2376 C C . ALA A 1 295 ? 12.216 1.814 13.648 1.00 94.69 295 ALA A C 1
ATOM 2378 O O . ALA A 1 295 ? 11.744 1.321 14.673 1.00 94.69 295 ALA A O 1
ATOM 2379 N N . ILE A 1 296 ? 12.138 1.195 12.467 1.00 93.06 296 ILE A N 1
ATOM 2380 C CA . ILE A 1 296 ? 11.450 -0.075 12.241 1.00 93.06 296 ILE A CA 1
ATOM 2381 C C . ILE A 1 296 ? 12.478 -1.202 12.183 1.00 93.06 296 ILE A C 1
ATOM 2383 O O . ILE A 1 296 ? 13.479 -1.119 11.473 1.00 93.06 296 ILE A O 1
ATOM 2387 N N . GLU A 1 297 ? 12.200 -2.297 12.885 1.00 91.25 297 GLU A N 1
ATOM 2388 C CA . GLU A 1 297 ? 12.980 -3.529 12.765 1.00 91.25 297 GLU A CA 1
ATOM 2389 C C . GLU A 1 297 ? 12.939 -4.059 11.323 1.00 91.25 297 GLU A C 1
ATOM 2391 O O . GLU A 1 297 ? 11.858 -4.237 10.745 1.00 91.25 297 GLU A O 1
ATOM 2396 N N . ASP A 1 298 ? 14.124 -4.282 10.744 1.00 93.25 298 ASP A N 1
ATOM 2397 C CA . ASP A 1 298 ? 14.322 -4.570 9.316 1.00 93.25 298 ASP A CA 1
ATOM 2398 C C . ASP A 1 298 ? 13.706 -3.512 8.377 1.00 93.25 298 ASP A C 1
ATOM 2400 O O . ASP A 1 298 ? 13.367 -3.795 7.225 1.00 93.25 298 ASP A O 1
ATOM 2404 N N . GLY A 1 299 ? 13.559 -2.269 8.849 1.00 95.19 299 GLY A N 1
ATOM 2405 C CA . GLY A 1 299 ? 12.889 -1.195 8.120 1.00 95.19 299 GLY A CA 1
ATOM 2406 C C . GLY A 1 299 ? 13.472 -0.950 6.730 1.00 95.19 299 GLY A C 1
ATOM 2407 O O . GLY A 1 299 ? 12.721 -0.830 5.762 1.00 95.19 299 GLY A O 1
ATOM 2408 N N . TRP A 1 300 ? 14.799 -0.957 6.590 1.00 96.75 300 TRP A N 1
ATOM 2409 C CA . TRP A 1 300 ? 15.474 -0.734 5.307 1.00 96.75 300 TRP A CA 1
ATOM 2410 C C . TRP A 1 300 ? 15.131 -1.806 4.265 1.00 96.75 300 TRP A C 1
ATOM 2412 O O . TRP A 1 300 ? 14.777 -1.480 3.127 1.00 96.75 300 TRP A O 1
ATOM 2422 N N . PHE A 1 301 ? 15.130 -3.078 4.669 1.00 97.19 301 PHE A N 1
ATOM 2423 C CA . PHE A 1 301 ? 14.724 -4.180 3.802 1.00 97.19 301 PHE A CA 1
ATOM 2424 C C . PHE A 1 301 ? 13.221 -4.134 3.491 1.00 97.19 301 PHE A C 1
ATOM 2426 O O . PHE A 1 301 ? 12.805 -4.347 2.349 1.00 97.19 301 PHE A O 1
ATOM 2433 N N . LYS A 1 302 ? 12.384 -3.784 4.476 1.00 95.88 302 LYS A N 1
ATOM 2434 C CA . LYS A 1 302 ? 10.945 -3.570 4.263 1.00 95.88 302 LYS A CA 1
ATOM 2435 C C . LYS A 1 302 ? 10.681 -2.436 3.272 1.00 95.88 302 LYS A C 1
ATOM 2437 O O . LYS A 1 302 ? 9.805 -2.573 2.424 1.00 95.88 302 LYS A O 1
ATOM 2442 N N . MET A 1 303 ? 11.457 -1.352 3.308 1.00 97.06 303 MET A N 1
ATOM 2443 C CA . MET A 1 303 ? 11.363 -0.255 2.337 1.00 97.06 303 MET A CA 1
ATOM 2444 C C . MET A 1 303 ? 11.756 -0.718 0.933 1.00 97.06 303 MET A C 1
ATOM 2446 O O . MET A 1 303 ? 11.012 -0.465 -0.017 1.00 97.06 303 MET A O 1
ATOM 2450 N N . GLN A 1 304 ? 12.843 -1.487 0.801 1.00 97.75 304 GLN A N 1
ATOM 2451 C CA . GLN A 1 304 ? 13.208 -2.126 -0.467 1.00 97.75 304 GLN A CA 1
ATOM 2452 C C . GLN A 1 304 ? 12.056 -2.985 -1.013 1.00 97.75 304 GLN A C 1
ATOM 2454 O O . GLN A 1 304 ? 11.697 -2.858 -2.187 1.00 97.75 304 GLN A O 1
ATOM 2459 N N . ARG A 1 305 ? 11.434 -3.811 -0.161 1.00 96.19 305 ARG A N 1
ATOM 2460 C CA . ARG A 1 305 ? 10.276 -4.635 -0.533 1.00 96.19 305 ARG A CA 1
ATOM 2461 C C . ARG A 1 305 ? 9.092 -3.796 -0.991 1.00 96.19 305 ARG A C 1
ATOM 2463 O O . ARG A 1 305 ? 8.582 -4.028 -2.081 1.00 96.19 305 ARG A O 1
ATOM 2470 N N . ARG A 1 306 ? 8.697 -2.780 -0.218 1.00 95.88 306 ARG A N 1
ATOM 2471 C CA . ARG A 1 306 ? 7.582 -1.883 -0.564 1.00 95.88 306 ARG A CA 1
ATOM 2472 C C . ARG A 1 306 ? 7.793 -1.217 -1.915 1.00 95.88 306 ARG A C 1
ATOM 2474 O O . ARG A 1 306 ? 6.878 -1.215 -2.734 1.00 95.88 306 ARG A O 1
ATOM 2481 N N . VAL A 1 307 ? 8.990 -0.703 -2.180 1.00 97.06 307 VAL A N 1
ATOM 2482 C CA . VAL A 1 307 ? 9.308 -0.067 -3.464 1.00 97.06 307 VAL A CA 1
ATOM 2483 C C . VAL A 1 307 ? 9.169 -1.056 -4.622 1.00 97.06 307 VAL A C 1
ATOM 2485 O O . VAL A 1 307 ? 8.490 -0.750 -5.603 1.00 97.06 307 VAL A O 1
ATOM 2488 N N . LEU A 1 308 ? 9.775 -2.242 -4.516 1.00 97.31 308 LEU A N 1
ATOM 2489 C CA . LEU A 1 308 ? 9.743 -3.239 -5.588 1.00 97.31 308 LEU A CA 1
ATOM 2490 C C . LEU A 1 308 ? 8.332 -3.800 -5.811 1.00 97.31 308 LEU A C 1
ATOM 2492 O O . LEU A 1 308 ? 7.878 -3.889 -6.951 1.00 97.31 308 LEU A O 1
ATOM 2496 N N . ASP A 1 309 ? 7.606 -4.112 -4.742 1.00 95.88 309 ASP A N 1
ATOM 2497 C CA . ASP A 1 309 ? 6.255 -4.672 -4.814 1.00 95.88 309 ASP A CA 1
ATOM 2498 C C . ASP A 1 309 ? 5.269 -3.713 -5.449 1.00 95.88 309 ASP A C 1
ATOM 2500 O O . ASP A 1 309 ? 4.451 -4.131 -6.264 1.00 95.88 309 ASP A O 1
ATOM 2504 N N . ASN A 1 310 ? 5.379 -2.424 -5.130 1.00 95.88 310 ASN A N 1
ATOM 2505 C CA . ASN A 1 310 ? 4.482 -1.423 -5.687 1.00 95.88 310 ASN A CA 1
ATOM 2506 C C . ASN A 1 310 ? 4.769 -1.130 -7.159 1.00 95.88 310 ASN A C 1
ATOM 2508 O O . ASN A 1 310 ? 3.844 -0.830 -7.909 1.00 95.88 310 ASN A O 1
ATOM 2512 N N . ILE A 1 311 ? 6.024 -1.248 -7.601 1.00 96.88 311 ILE A N 1
ATOM 2513 C CA . ILE A 1 311 ? 6.339 -1.202 -9.032 1.00 96.88 311 ILE A CA 1
ATOM 2514 C C . ILE A 1 311 ? 5.764 -2.438 -9.729 1.00 96.88 311 ILE A C 1
ATOM 2516 O O . ILE A 1 311 ? 5.083 -2.295 -10.741 1.00 96.88 311 ILE A O 1
ATOM 2520 N N . HIS A 1 312 ? 5.988 -3.631 -9.174 1.00 96.25 312 HIS A N 1
ATOM 2521 C CA . HIS A 1 312 ? 5.512 -4.882 -9.760 1.00 96.25 312 HIS A CA 1
ATOM 2522 C C . HIS A 1 312 ? 3.984 -4.926 -9.877 1.00 96.25 312 HIS A C 1
ATOM 2524 O O . HIS A 1 312 ? 3.468 -5.145 -10.969 1.00 96.25 312 HIS A O 1
ATOM 2530 N N . ILE A 1 313 ? 3.244 -4.644 -8.798 1.00 94.94 313 ILE A N 1
ATOM 2531 C CA . ILE A 1 313 ? 1.776 -4.665 -8.844 1.00 94.94 313 ILE A CA 1
ATOM 2532 C C . ILE A 1 313 ? 1.220 -3.590 -9.777 1.00 94.94 313 ILE A C 1
ATOM 2534 O O . ILE A 1 313 ? 0.244 -3.841 -10.480 1.00 94.94 313 ILE A O 1
ATOM 2538 N N . ALA A 1 314 ? 1.850 -2.412 -9.837 1.00 95.38 314 ALA A N 1
ATOM 2539 C CA . ALA A 1 314 ? 1.446 -1.376 -10.773 1.00 95.38 314 ALA A CA 1
ATOM 2540 C C . ALA A 1 314 ? 1.597 -1.856 -12.219 1.00 95.38 314 ALA A C 1
ATOM 2542 O O . ALA A 1 314 ? 0.672 -1.693 -13.004 1.00 95.38 314 ALA A O 1
ATOM 2543 N N . LEU A 1 315 ? 2.717 -2.500 -12.557 1.00 95.25 315 LEU A N 1
ATOM 2544 C CA . LEU A 1 315 ? 2.934 -3.057 -13.891 1.00 95.25 315 LEU A CA 1
ATOM 2545 C C . LEU A 1 315 ? 1.929 -4.152 -14.227 1.00 95.25 315 LEU A C 1
ATOM 2547 O O . LEU A 1 315 ? 1.316 -4.075 -15.281 1.00 95.25 315 LEU A O 1
ATOM 2551 N N . GLN A 1 316 ? 1.707 -5.113 -13.329 1.00 93.31 316 GLN A N 1
ATOM 2552 C CA . GLN A 1 316 ? 0.702 -6.166 -13.519 1.00 93.31 316 GLN A CA 1
ATOM 2553 C C . GLN A 1 316 ? -0.696 -5.578 -13.747 1.00 93.31 316 GLN A C 1
ATOM 2555 O O . GLN A 1 316 ? -1.434 -6.009 -14.632 1.00 93.31 316 GLN A O 1
ATOM 2560 N N . THR A 1 317 ? -1.037 -4.536 -12.987 1.00 92.62 317 THR A N 1
ATOM 2561 C CA . THR A 1 317 ? -2.321 -3.848 -13.120 1.00 92.62 317 THR A CA 1
ATOM 2562 C C . THR A 1 317 ? -2.445 -3.158 -14.477 1.00 92.62 317 THR A C 1
ATOM 2564 O O . THR A 1 317 ? -3.454 -3.334 -15.154 1.00 92.62 317 THR A O 1
ATOM 2567 N N . GLU A 1 318 ? -1.433 -2.402 -14.906 1.00 92.62 318 GLU A N 1
ATOM 2568 C CA . GLU A 1 318 ? -1.474 -1.722 -16.206 1.00 92.62 318 GLU A CA 1
ATOM 2569 C C . GLU A 1 318 ? -1.382 -2.711 -17.384 1.00 92.62 318 GLU A C 1
ATOM 2571 O O . GLU A 1 318 ? -2.023 -2.493 -18.406 1.00 92.62 318 GLU A O 1
ATOM 2576 N N . LEU A 1 319 ? -0.655 -3.824 -17.235 1.00 91.88 319 LEU A N 1
ATOM 2577 C CA . LEU A 1 319 ? -0.597 -4.919 -18.210 1.00 91.88 319 LEU A CA 1
ATOM 2578 C C . LEU A 1 319 ? -1.965 -5.553 -18.440 1.00 91.88 319 LEU A C 1
ATOM 2580 O O . LEU A 1 319 ? -2.322 -5.820 -19.578 1.00 91.88 319 LEU A O 1
ATOM 2584 N N . SER A 1 320 ? -2.757 -5.739 -17.382 1.00 89.62 320 SER A N 1
ATOM 2585 C CA . SER A 1 320 ? -4.114 -6.288 -17.506 1.00 89.62 320 SER A CA 1
ATOM 2586 C C . SER A 1 320 ? -5.098 -5.379 -18.263 1.00 89.62 320 SER A C 1
ATOM 2588 O O . SER A 1 320 ? -6.217 -5.802 -18.547 1.00 89.62 320 SER A O 1
ATOM 2590 N N . ARG A 1 321 ? -4.705 -4.130 -18.559 1.00 86.69 321 ARG A N 1
ATOM 2591 C CA . ARG A 1 321 ? -5.513 -3.130 -19.278 1.00 86.69 321 ARG A CA 1
ATOM 2592 C C . ARG A 1 321 ? -5.113 -2.954 -20.749 1.00 86.69 321 ARG A C 1
ATOM 2594 O O . ARG A 1 321 ? -5.808 -2.217 -21.448 1.00 86.69 321 ARG A O 1
ATOM 2601 N N . ILE A 1 322 ? -3.990 -3.536 -21.176 1.00 84.06 322 ILE A N 1
ATOM 2602 C CA . ILE A 1 322 ? -3.503 -3.523 -22.567 1.00 84.06 322 ILE A CA 1
ATOM 2603 C C . ILE A 1 322 ? -4.142 -4.696 -23.306 1.00 84.06 322 ILE A C 1
ATOM 2605 O O . ILE A 1 322 ? -4.700 -4.444 -24.395 1.00 84.06 322 ILE A O 1
#

Nearest PDB structures (foldseek):
  3fnr-assembly1_A  TM=2.052E-01  e=9.076E+00  Campylobacter jejuni